Protein AF-A0A9E4AAD8-F1 (afdb_monomer)

Foldseek 3Di:
DFQQFLAFLGRQWPWKKKKKAWQAWCDQAAWFKWWQPPQLVQWDWPDPPDLATAIADGDPVPTHDIDGPRHGHGDIDMDIRRIDIDTDGHNYPDHGDMDMDMADDPQTGRFQHHAEAEPVRLVVDDPVRNVRVVDYDPFAAFWEFEFEWQDDPPFIWTKWFQDPVVRATDGQTTGFDFDPPDDPRNRRGRAVRRQVRCCVAFVDHQAWWGWQDWDDDPRGTYTYIYDYDNVVVPDHTDHGDMDIDTLVRCCVRPNPPDVVNVSVVSSPDPSHHIYTHGHPVCRVPRRD

Mean predicted aligned error: 4.92 Å

Radius of gyration: 21.07 Å; Cα contacts (8 Å, |Δi|>4): 637; chains: 1; bounding box: 55×37×62 Å

Sequence (288 aa):
HCDYKRWRPVGSSMNWVFAIMPLTDFDKVYGPFMVSPGSHKLAQVIDEDAHILDLTRPDTKELAPFIDPELNAGDLLITNQHTWHSAPAGTATDDRCGIFHKYCAINAPPSAGYYPYNSAALNSLSDAGKRLIPVCFDKPITTTRLVIECPSDGESKYLLVHDDENDRWELPGGEGWEEEEGVGWDIGARVASLQDLTGTQLGLEVPWMSYIEDAEKADGICRVYGYSDTSLGSQQLINGRYDWFTKDRVRQVLGDDDYIPHAIHTWHREDIIRGKGKACRQSKEQFD

Solvent-accessible surface area (backbone atoms only — not comparable to full-atom values): 15697 Å² total; per-residue (Å²): 91,50,55,58,31,28,44,18,34,77,30,8,34,75,44,42,42,35,42,39,32,32,69,35,50,26,37,77,49,43,17,33,60,29,35,20,67,74,32,45,68,54,43,43,69,74,46,86,85,45,81,63,33,50,56,44,63,53,63,75,87,72,51,45,73,71,41,73,78,71,46,40,54,75,39,78,49,77,44,56,35,50,34,31,36,48,70,57,83,39,75,52,92,63,86,69,44,63,49,80,48,79,45,62,43,87,45,15,51,26,8,26,25,65,59,83,34,36,62,70,63,48,67,73,40,52,81,82,48,35,70,79,54,82,59,68,49,82,59,58,73,43,29,28,32,37,49,40,36,25,59,52,101,82,64,49,29,34,49,32,30,54,40,80,90,76,76,38,79,37,56,46,43,46,81,41,51,67,79,82,74,63,84,93,58,44,69,61,32,40,54,51,39,37,34,54,36,31,30,68,52,29,65,41,89,60,89,47,33,22,46,62,52,75,45,83,51,94,90,23,23,34,40,32,28,36,37,78,43,65,69,54,81,76,58,84,65,76,45,81,57,65,52,75,31,41,70,69,52,46,31,74,75,62,36,79,88,35,65,63,53,50,48,55,53,58,64,69,36,85,78,46,49,41,19,53,8,36,29,57,91,49,54,90,47,68,58,111

Secondary structure (DSSP, 8-state):
--S--TTSTTT-SSSEEEEEEESS--STTT---EE-TTGGGSS-BS-TT-SEE-BPPP-GGGPPPPB---PPTT--EEEETT--EE----S-SSPP-EEEEEEE-TTS--TT------HHHHHTS-HHHHTT-----SS-EEEEEEEEEE--SS--EEEEEEETTTTEEE-SEEE-----SSSS--TT--HHHHHHHHHHHHS-----BEEEEEEE-SSSEEEEEEEE-TTGGG---SSS-EEEEEHHHHHHHH-TTSHHHHHHHHHT-TTS-EE-B--GGGTT-S--

Nearest PDB structures (foldseek):
  1kt9-assembly1_A  TM=6.485E-01  e=6.125E-06  Caenorhabditis elegans
  1ktg-assembly2_B  TM=6.780E-01  e=5.570E-05  Caenorhabditis elegans
  3gwy-assembly1_B  TM=6.075E-01  e=4.197E-05  Bacteroides fragilis NCTC 9343
  5ltu-assembly1_B  TM=7.123E-01  e=2.876E-04  Homo sapiens
  1x51-assembly1_A  TM=6.234E-01  e=6.003E-04  Homo sapiens

Structure (mmCIF, N/CA/C/O backbone):
data_AF-A0A9E4AAD8-F1
#
_entry.id   AF-A0A9E4AAD8-F1
#
loop_
_atom_site.group_PDB
_atom_site.id
_atom_site.type_symbol
_atom_site.label_atom_id
_atom_site.label_alt_id
_atom_site.label_comp_id
_atom_site.label_asym_id
_atom_site.label_entity_id
_atom_site.label_seq_id
_atom_site.pdbx_PDB_ins_code
_atom_site.Cartn_x
_atom_site.Cartn_y
_atom_site.Cartn_z
_atom_site.occupancy
_atom_site.B_iso_or_equiv
_atom_site.auth_seq_id
_atom_site.auth_comp_id
_atom_site.auth_asym_id
_atom_site.auth_atom_id
_atom_site.pdbx_PDB_model_num
ATOM 1 N N . HIS A 1 1 ? 14.695 7.461 -9.885 1.00 90.31 1 HIS A N 1
ATOM 2 C CA . HIS A 1 1 ? 13.883 7.242 -8.669 1.00 90.31 1 HIS A CA 1
ATOM 3 C C . HIS A 1 1 ? 13.843 5.746 -8.391 1.00 90.31 1 HIS A C 1
ATOM 5 O O . HIS A 1 1 ? 14.240 4.983 -9.265 1.00 90.31 1 HIS A O 1
ATOM 11 N N . CYS A 1 2 ? 13.388 5.321 -7.217 1.00 91.81 2 CYS A N 1
ATOM 12 C CA . CYS A 1 2 ? 12.883 3.963 -7.029 1.00 91.81 2 CYS A CA 1
ATOM 13 C C . CYS A 1 2 ? 11.360 4.013 -6.888 1.00 91.81 2 CYS A C 1
ATOM 15 O O . CYS A 1 2 ? 10.774 5.083 -6.695 1.00 91.81 2 CYS A O 1
ATOM 17 N N . ASP A 1 3 ? 10.716 2.868 -7.038 1.00 90.19 3 ASP A N 1
ATOM 18 C CA . ASP A 1 3 ? 9.268 2.796 -7.227 1.00 90.19 3 ASP A CA 1
ATOM 19 C C . ASP A 1 3 ? 8.515 2.441 -5.935 1.00 90.19 3 ASP A C 1
ATOM 21 O O . ASP A 1 3 ? 7.295 2.286 -5.964 1.00 90.19 3 ASP A O 1
ATOM 25 N N . TYR A 1 4 ? 9.227 2.374 -4.803 1.00 91.75 4 TYR A N 1
ATOM 26 C CA . TYR A 1 4 ? 8.617 2.323 -3.477 1.00 91.75 4 TYR A CA 1
ATOM 27 C C . TYR A 1 4 ? 7.915 3.651 -3.171 1.00 91.75 4 TYR A C 1
ATOM 29 O O . TYR A 1 4 ? 8.559 4.650 -2.859 1.00 91.75 4 TYR A O 1
ATOM 37 N N . LYS A 1 5 ? 6.593 3.686 -3.305 1.00 89.88 5 LYS A N 1
ATOM 38 C CA . LYS A 1 5 ? 5.749 4.882 -3.205 1.00 89.88 5 LYS A CA 1
ATOM 39 C C . LYS A 1 5 ? 4.642 4.606 -2.198 1.00 89.88 5 LYS A C 1
ATOM 41 O O . LYS A 1 5 ? 3.652 3.963 -2.528 1.00 89.88 5 LYS A O 1
ATOM 46 N N . ARG A 1 6 ? 4.802 5.118 -0.974 1.00 90.38 6 ARG A N 1
ATOM 47 C CA . ARG A 1 6 ? 3.883 4.893 0.162 1.00 90.38 6 ARG A CA 1
ATOM 48 C C . ARG A 1 6 ? 2.442 5.363 -0.089 1.00 90.38 6 ARG A C 1
ATOM 50 O O . ARG A 1 6 ? 1.532 4.917 0.594 1.00 90.38 6 ARG A O 1
ATOM 57 N N . TRP A 1 7 ? 2.233 6.228 -1.074 1.00 88.94 7 TRP A N 1
ATOM 58 C CA . TRP A 1 7 ? 0.942 6.836 -1.408 1.00 88.94 7 TRP A CA 1
ATOM 59 C C . TRP A 1 7 ? 0.263 6.243 -2.638 1.00 88.94 7 TRP A C 1
ATOM 61 O O . TRP A 1 7 ? -0.628 6.860 -3.203 1.00 88.94 7 TRP A O 1
ATOM 71 N N . ARG A 1 8 ? 0.718 5.088 -3.128 1.00 86.62 8 ARG A N 1
ATOM 72 C CA . ARG A 1 8 ? 0.103 4.447 -4.291 1.00 86.62 8 ARG A CA 1
ATOM 73 C C . ARG A 1 8 ? -0.193 2.986 -4.000 1.00 86.62 8 ARG A C 1
ATOM 75 O O . ARG A 1 8 ? 0.725 2.297 -3.555 1.00 86.62 8 ARG A O 1
ATOM 82 N N . PRO A 1 9 ? -1.381 2.474 -4.375 1.00 85.62 9 PRO A N 1
ATOM 83 C CA . PRO A 1 9 ? -1.651 1.035 -4.385 1.00 85.62 9 PRO A CA 1
ATOM 84 C C . PRO A 1 9 ? -0.535 0.260 -5.094 1.00 85.62 9 PRO A C 1
ATOM 86 O O . PRO A 1 9 ? -0.079 -0.788 -4.643 1.00 85.62 9 PRO A O 1
ATOM 89 N N . VAL A 1 10 ? -0.023 0.836 -6.190 1.00 84.44 10 VAL A N 1
ATOM 90 C CA . VAL A 1 10 ? 1.196 0.373 -6.841 1.00 84.44 10 VAL A CA 1
ATOM 91 C C . VAL A 1 10 ? 2.426 1.067 -6.245 1.00 84.44 10 VAL A C 1
ATOM 93 O O . VAL A 1 10 ? 2.746 2.199 -6.604 1.00 84.44 10 VAL A O 1
ATOM 96 N N . GLY A 1 11 ? 3.155 0.356 -5.386 1.00 82.94 11 GLY A N 1
ATOM 97 C CA . GLY A 1 11 ? 4.464 0.772 -4.873 1.00 82.94 11 GLY A CA 1
ATOM 98 C C . GLY A 1 11 ? 4.534 0.872 -3.356 1.00 82.94 11 GLY A C 1
ATOM 99 O O . GLY A 1 11 ? 5.615 1.102 -2.831 1.00 82.94 11 GLY A O 1
ATOM 100 N N . SER A 1 12 ? 3.420 0.708 -2.642 1.00 89.19 12 SER A N 1
ATOM 101 C CA . SER A 1 12 ? 3.373 0.876 -1.185 1.00 89.19 12 SER A CA 1
ATOM 102 C C . SER A 1 12 ? 3.534 -0.423 -0.387 1.00 89.19 12 SER A C 1
ATOM 104 O O . SER A 1 12 ? 3.303 -0.421 0.818 1.00 89.19 12 SER A O 1
ATOM 106 N N . SER A 1 13 ? 3.824 -1.559 -1.020 1.00 91.44 13 SER A N 1
ATOM 107 C CA . SER A 1 13 ? 4.113 -2.816 -0.309 1.00 91.44 13 SER A CA 1
ATOM 108 C C . SER A 1 13 ? 5.567 -2.840 0.150 1.00 91.44 13 SER A C 1
ATOM 110 O O . SER A 1 13 ? 6.420 -2.210 -0.470 1.00 91.44 13 SER A O 1
ATOM 112 N N . MET A 1 14 ? 5.870 -3.608 1.194 1.00 92.38 14 MET A N 1
ATOM 113 C CA . MET A 1 14 ? 7.247 -3.823 1.648 1.00 92.38 14 MET A CA 1
ATOM 114 C C . MET A 1 14 ? 8.047 -4.763 0.739 1.00 92.38 14 MET A C 1
ATOM 116 O O . MET A 1 14 ? 9.273 -4.727 0.758 1.00 92.38 14 MET A O 1
ATOM 120 N N . ASN A 1 15 ? 7.386 -5.606 -0.064 1.00 88.94 15 ASN A N 1
ATOM 121 C CA . ASN A 1 15 ? 8.077 -6.626 -0.849 1.00 88.94 15 ASN A CA 1
ATOM 122 C C . ASN A 1 15 ? 7.475 -6.799 -2.243 1.00 88.94 15 ASN A C 1
ATOM 124 O O . ASN A 1 15 ? 6.530 -7.570 -2.451 1.00 88.94 15 ASN A O 1
ATOM 128 N N . TRP A 1 16 ? 8.062 -6.081 -3.199 1.00 91.38 16 TRP A N 1
ATOM 129 C CA . TRP A 1 16 ? 7.671 -6.094 -4.601 1.00 91.38 16 TRP A CA 1
ATOM 130 C C . TRP A 1 16 ? 8.816 -6.445 -5.540 1.00 91.38 16 TRP A C 1
ATOM 132 O O . TRP A 1 16 ? 9.963 -6.017 -5.366 1.00 91.38 16 TRP A O 1
ATOM 142 N N . VAL A 1 17 ? 8.443 -7.138 -6.613 1.00 93.56 17 VAL A N 1
ATOM 143 C CA . VAL A 1 17 ? 9.296 -7.401 -7.768 1.00 93.56 17 VAL A CA 1
ATOM 144 C C . VAL A 1 17 ? 8.656 -6.836 -9.030 1.00 93.56 17 VAL A C 1
ATOM 146 O O . VAL A 1 17 ? 7.446 -6.950 -9.244 1.00 93.56 17 VAL A O 1
ATOM 149 N N . PHE A 1 18 ? 9.479 -6.225 -9.875 1.00 92.81 18 PHE A N 1
ATOM 150 C CA . PHE A 1 18 ? 9.078 -5.720 -11.180 1.00 92.81 18 PHE A CA 1
ATOM 151 C C . PHE A 1 18 ? 9.647 -6.583 -12.281 1.00 92.81 18 PHE A C 1
ATOM 153 O O . PHE A 1 18 ? 10.810 -6.975 -12.224 1.00 92.81 18 PHE A O 1
ATOM 160 N N . ALA A 1 19 ? 8.816 -6.827 -13.286 1.00 95.62 19 ALA A N 1
ATOM 161 C CA . ALA A 1 19 ? 9.192 -7.451 -14.539 1.00 95.62 19 ALA A CA 1
ATOM 162 C C . ALA A 1 19 ? 8.933 -6.450 -15.665 1.00 95.62 19 ALA A C 1
ATOM 164 O O . ALA A 1 19 ? 7.802 -5.993 -15.852 1.00 95.62 19 ALA A O 1
ATOM 165 N N . ILE A 1 20 ? 9.994 -6.099 -16.380 1.00 96.25 20 ILE A N 1
ATOM 166 C CA . ILE A 1 20 ? 9.994 -5.108 -17.450 1.00 96.25 20 ILE A CA 1
ATOM 167 C C . ILE A 1 20 ? 10.292 -5.840 -18.750 1.00 96.25 20 ILE A C 1
ATOM 169 O O . ILE A 1 20 ? 11.343 -6.469 -18.870 1.00 96.25 20 ILE A O 1
ATOM 173 N N . MET A 1 21 ? 9.360 -5.756 -19.697 1.00 97.50 21 MET A N 1
ATOM 174 C CA . MET A 1 21 ? 9.457 -6.398 -21.007 1.00 97.50 21 MET A CA 1
ATOM 175 C C . MET A 1 21 ? 9.395 -5.329 -22.106 1.00 97.50 21 MET A C 1
ATOM 177 O O . MET A 1 21 ? 8.303 -4.818 -22.383 1.00 97.50 21 MET A O 1
ATOM 181 N N . PRO A 1 22 ? 10.529 -4.932 -22.704 1.00 97.19 22 PRO A N 1
ATOM 182 C CA . PRO A 1 22 ? 10.548 -4.103 -23.910 1.00 97.19 22 PRO A CA 1
ATOM 183 C C . PRO A 1 22 ? 9.729 -4.721 -25.054 1.00 97.19 22 PRO A C 1
ATOM 185 O O . PRO A 1 22 ? 9.875 -5.901 -25.380 1.00 97.19 22 PRO A O 1
ATOM 188 N N . LEU A 1 23 ? 8.888 -3.900 -25.687 1.00 97.25 23 LEU A N 1
ATOM 189 C CA . LEU A 1 23 ? 8.238 -4.212 -26.969 1.00 97.25 23 LEU A CA 1
ATOM 190 C C . LEU A 1 23 ? 8.978 -3.570 -28.153 1.00 97.25 23 LEU A C 1
ATOM 192 O O . LEU A 1 23 ? 8.790 -3.979 -29.294 1.00 97.25 23 LEU A O 1
ATOM 196 N N . THR A 1 24 ? 9.824 -2.584 -27.864 1.00 95.62 24 THR A N 1
ATOM 197 C CA . THR A 1 24 ? 10.821 -1.978 -28.753 1.00 95.62 24 THR A CA 1
ATOM 198 C C . THR A 1 24 ? 12.177 -2.039 -28.062 1.00 95.62 24 THR A C 1
ATOM 200 O O . THR A 1 24 ? 12.222 -2.104 -26.833 1.00 95.62 24 THR A O 1
ATOM 203 N N . ASP A 1 25 ? 13.273 -1.950 -28.808 1.00 97.00 25 ASP A N 1
ATOM 204 C CA . ASP A 1 25 ? 14.605 -1.882 -28.202 1.00 97.00 25 ASP A CA 1
ATOM 205 C C . ASP A 1 25 ? 14.711 -0.650 -27.292 1.00 97.00 25 ASP A C 1
ATOM 207 O O . ASP A 1 25 ? 14.272 0.447 -27.644 1.00 97.00 25 ASP A O 1
ATOM 211 N N . PHE A 1 26 ? 15.244 -0.828 -26.085 1.00 97.00 26 PHE A N 1
ATOM 212 C CA . PHE A 1 26 ? 15.503 0.256 -25.137 1.00 97.00 26 PHE A CA 1
ATOM 213 C C . PHE A 1 26 ? 16.955 0.694 -25.292 1.00 97.00 26 PHE A C 1
ATOM 215 O O . PHE A 1 26 ? 17.776 0.522 -24.396 1.00 97.00 26 PHE A O 1
ATOM 222 N N . ASP A 1 27 ? 17.261 1.246 -26.460 1.00 95.75 27 ASP A N 1
ATOM 223 C CA . ASP A 1 27 ? 18.597 1.672 -26.853 1.00 95.75 27 ASP A CA 1
ATOM 224 C C . ASP A 1 27 ? 18.737 3.205 -26.827 1.00 95.75 27 ASP A C 1
ATOM 226 O O . ASP A 1 27 ? 17.871 3.938 -26.352 1.00 95.75 27 ASP A O 1
ATOM 230 N N . LYS A 1 28 ? 19.837 3.738 -27.365 1.00 95.19 28 LYS A N 1
ATOM 231 C CA . LYS A 1 28 ? 20.048 5.195 -27.446 1.00 95.19 28 LYS A CA 1
ATOM 232 C C . LYS A 1 28 ? 19.064 5.909 -28.379 1.00 95.19 28 LYS A C 1
ATOM 234 O O . LYS A 1 28 ? 18.898 7.120 -28.240 1.00 95.19 28 LYS A O 1
ATOM 239 N N . VAL A 1 29 ? 18.457 5.197 -29.329 1.00 96.12 29 VAL A N 1
ATOM 240 C CA . VAL A 1 29 ? 17.515 5.765 -30.297 1.00 96.12 29 VAL A CA 1
ATOM 241 C C . VAL A 1 29 ? 16.151 5.941 -29.642 1.00 96.12 29 VAL A C 1
ATOM 243 O O . VAL A 1 29 ? 15.630 7.051 -29.649 1.00 96.12 29 VAL A O 1
ATOM 246 N N . TYR A 1 30 ? 15.606 4.911 -29.000 1.00 96.06 30 TYR A N 1
ATOM 247 C CA . TYR A 1 30 ? 14.304 4.987 -28.319 1.00 96.06 30 TYR A CA 1
ATOM 248 C C . TYR A 1 30 ? 14.392 5.509 -26.876 1.00 96.06 30 TYR A C 1
ATOM 250 O O . TYR A 1 30 ? 13.404 5.977 -26.308 1.00 96.06 30 TYR A O 1
ATOM 258 N N . GLY A 1 31 ? 15.587 5.486 -26.291 1.00 96.81 31 GLY A N 1
ATOM 259 C CA . GLY A 1 31 ? 15.873 5.854 -24.910 1.00 96.81 31 GLY A CA 1
ATOM 260 C C . GLY A 1 31 ? 16.087 4.603 -24.050 1.00 96.81 31 GLY A C 1
ATOM 261 O O . GLY A 1 31 ? 15.185 3.761 -23.973 1.00 96.81 31 GLY A O 1
ATOM 262 N N . PRO A 1 32 ? 17.225 4.469 -23.347 1.00 96.38 32 PRO A N 1
ATOM 263 C CA . PRO A 1 32 ? 17.502 3.278 -22.557 1.00 96.38 32 PRO A CA 1
ATOM 264 C C . PRO A 1 32 ? 16.708 3.235 -21.249 1.00 96.38 32 PRO A C 1
ATOM 266 O O . PRO A 1 32 ? 16.147 4.240 -20.788 1.00 96.38 32 PRO A O 1
ATOM 269 N N . PHE A 1 33 ? 16.671 2.057 -20.625 1.00 96.44 33 PHE A N 1
ATOM 270 C CA . PHE A 1 33 ? 16.182 1.889 -19.257 1.00 96.44 33 PHE A CA 1
ATOM 271 C C . PHE A 1 33 ? 17.361 1.680 -18.312 1.00 96.44 33 PHE A C 1
ATOM 273 O O . PHE A 1 33 ? 17.846 0.571 -18.117 1.00 96.44 33 PHE A O 1
ATOM 280 N N . MET A 1 34 ? 17.824 2.771 -17.718 1.00 97.81 34 MET A N 1
ATOM 281 C CA . MET A 1 34 ? 19.018 2.777 -16.890 1.00 97.81 34 MET A CA 1
ATOM 282 C C . MET A 1 34 ? 18.712 2.267 -15.484 1.00 97.81 34 MET A C 1
ATOM 284 O O . MET A 1 34 ? 17.730 2.684 -14.865 1.00 97.81 34 MET A O 1
ATOM 288 N N . VAL A 1 35 ? 19.607 1.460 -14.919 1.00 97.81 35 VAL A N 1
ATOM 289 C CA . VAL A 1 35 ? 19.497 0.946 -13.544 1.00 97.81 35 VAL A CA 1
ATOM 290 C C . VAL A 1 35 ? 20.762 1.234 -12.748 1.00 97.81 35 VAL A C 1
ATOM 292 O O . VAL A 1 35 ? 21.853 1.226 -13.302 1.00 97.81 35 VAL A O 1
ATOM 295 N N . SER A 1 36 ? 20.634 1.477 -11.445 1.00 97.94 36 SER A N 1
ATOM 296 C CA . SER A 1 36 ? 21.763 1.553 -10.511 1.00 97.94 36 SER A CA 1
ATOM 297 C C . SER A 1 36 ? 21.887 0.212 -9.773 1.00 97.94 36 SER A C 1
ATOM 299 O O . SER A 1 36 ? 21.062 -0.083 -8.896 1.00 97.94 36 SER A O 1
ATOM 301 N N . PRO A 1 37 ? 22.859 -0.652 -10.124 1.00 96.81 37 PRO A N 1
ATOM 302 C CA . PRO A 1 37 ? 22.984 -1.975 -9.521 1.00 96.81 37 PRO A CA 1
ATOM 303 C C . PRO A 1 37 ? 23.252 -1.893 -8.015 1.00 96.81 37 PRO A C 1
ATOM 305 O O . PRO A 1 37 ? 23.999 -1.041 -7.548 1.00 96.81 37 PRO A O 1
ATOM 308 N N . GLY A 1 38 ? 22.632 -2.780 -7.233 1.00 96.06 38 GLY A N 1
ATOM 309 C CA . GLY A 1 38 ? 22.806 -2.825 -5.773 1.00 96.06 38 GLY A CA 1
ATOM 310 C C . GLY A 1 38 ? 22.064 -1.739 -4.981 1.00 96.06 38 GLY A C 1
ATOM 311 O O . GLY A 1 38 ? 21.914 -1.891 -3.773 1.00 96.06 38 GLY A O 1
ATOM 312 N N . SER A 1 39 ? 21.515 -0.712 -5.637 1.00 96.62 39 SER A N 1
ATOM 313 C CA . SER A 1 39 ? 20.808 0.404 -4.980 1.00 96.62 39 SER A CA 1
ATOM 314 C C . SER A 1 39 ? 19.596 -0.004 -4.130 1.00 96.62 39 SER A C 1
ATOM 316 O O . SER A 1 39 ? 19.240 0.706 -3.193 1.00 96.62 39 SER A O 1
ATOM 318 N N . HIS A 1 40 ? 18.994 -1.168 -4.392 1.00 94.88 40 HIS A N 1
ATOM 319 C CA . HIS A 1 40 ? 17.914 -1.728 -3.570 1.00 94.88 40 HIS A CA 1
ATOM 320 C C . HIS A 1 40 ? 18.331 -2.046 -2.126 1.00 94.88 40 HIS A C 1
ATOM 322 O O . HIS A 1 40 ? 17.461 -2.256 -1.291 1.00 94.88 40 HIS A O 1
ATOM 328 N N . LYS A 1 41 ? 19.636 -2.091 -1.828 1.00 94.38 41 LYS A N 1
ATOM 329 C CA . LYS A 1 41 ? 20.179 -2.357 -0.486 1.00 94.38 41 LYS A CA 1
ATOM 330 C C . LYS A 1 41 ? 20.402 -1.094 0.353 1.00 94.38 41 LYS A C 1
ATOM 332 O O . LYS A 1 41 ? 20.809 -1.207 1.504 1.00 94.38 41 LYS A O 1
ATOM 337 N N . LEU A 1 42 ? 20.196 0.091 -0.231 1.00 94.12 42 LEU A N 1
ATOM 338 C CA . LEU A 1 42 ? 20.449 1.371 0.442 1.00 94.12 42 LEU A CA 1
ATOM 339 C C . LEU A 1 42 ? 19.326 1.770 1.405 1.00 94.12 42 LEU A C 1
ATOM 341 O O . LEU A 1 42 ? 19.570 2.511 2.348 1.00 94.12 42 LEU A O 1
ATOM 345 N N . ALA A 1 43 ? 18.102 1.297 1.164 1.00 91.38 43 ALA A N 1
ATOM 346 C CA . ALA A 1 43 ? 17.017 1.393 2.133 1.00 91.38 43 ALA A CA 1
ATOM 347 C C . ALA A 1 43 ? 17.024 0.128 2.999 1.00 91.38 43 ALA A C 1
ATOM 349 O O . ALA A 1 43 ? 17.107 -0.981 2.467 1.00 91.38 43 ALA A O 1
ATOM 350 N N . GLN A 1 44 ? 16.943 0.296 4.314 1.00 91.44 44 GLN A N 1
ATOM 351 C CA . GLN A 1 44 ? 16.935 -0.793 5.290 1.00 91.44 44 GLN A CA 1
ATOM 352 C C . GLN A 1 44 ? 15.710 -0.675 6.185 1.00 91.44 44 GLN A C 1
ATOM 354 O O . GLN A 1 44 ? 15.243 0.432 6.449 1.00 91.44 44 GLN A O 1
ATOM 359 N N . VAL A 1 45 ? 15.191 -1.812 6.642 1.00 93.44 45 VAL A N 1
ATOM 360 C CA . VAL A 1 45 ? 14.131 -1.836 7.653 1.00 93.44 45 VAL A CA 1
ATOM 361 C C . VAL A 1 45 ? 14.686 -1.244 8.948 1.00 93.44 45 VAL A C 1
ATOM 363 O O . VAL A 1 45 ? 15.778 -1.612 9.371 1.00 93.44 45 VAL A O 1
ATOM 366 N N . ILE A 1 46 ? 13.971 -0.276 9.530 1.00 94.44 46 ILE A N 1
ATOM 367 C CA . ILE A 1 46 ? 14.423 0.440 10.737 1.00 94.44 46 ILE A CA 1
ATOM 368 C C . ILE A 1 46 ? 14.390 -0.477 11.967 1.00 94.44 46 ILE A C 1
ATOM 370 O O . ILE A 1 46 ? 15.306 -0.441 12.784 1.00 94.44 46 ILE A O 1
ATOM 374 N N . ASP A 1 47 ? 13.337 -1.283 12.079 1.00 93.56 47 ASP A N 1
ATOM 375 C CA . ASP A 1 47 ? 13.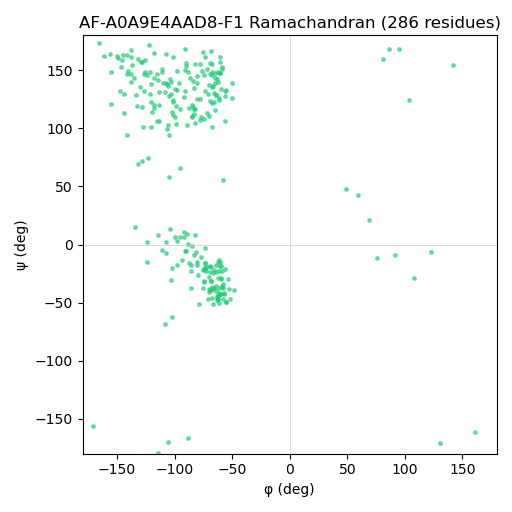110 -2.253 13.148 1.00 93.56 47 ASP A CA 1
ATOM 376 C C . ASP A 1 47 ? 12.433 -3.487 12.535 1.00 93.56 47 ASP A C 1
ATOM 378 O O . ASP A 1 47 ? 11.326 -3.380 12.004 1.00 93.56 47 ASP A O 1
ATOM 382 N N . GLU A 1 48 ? 13.133 -4.624 12.521 1.00 91.69 48 GLU A N 1
ATOM 383 C CA . GLU A 1 48 ? 12.640 -5.875 11.922 1.00 91.69 48 GLU A CA 1
ATOM 384 C C . GLU A 1 48 ? 11.579 -6.565 12.787 1.00 91.69 48 GLU A C 1
ATOM 386 O O . GLU A 1 48 ? 10.778 -7.333 12.255 1.00 91.69 48 GLU A O 1
ATOM 391 N N . ASP A 1 49 ? 11.546 -6.259 14.088 1.00 91.12 49 ASP A N 1
ATOM 392 C CA . ASP A 1 49 ? 10.593 -6.825 15.045 1.00 91.12 49 ASP A CA 1
ATOM 393 C C . ASP A 1 49 ? 9.318 -5.965 15.160 1.00 91.12 49 ASP A C 1
ATOM 395 O O . ASP A 1 49 ? 8.355 -6.339 15.837 1.00 91.12 49 ASP A O 1
ATOM 399 N N . ALA A 1 50 ? 9.280 -4.805 14.495 1.00 91.62 50 ALA A N 1
ATOM 400 C CA . ALA A 1 50 ? 8.120 -3.928 14.504 1.00 91.62 50 ALA A CA 1
ATOM 401 C C . ALA A 1 50 ? 6.923 -4.563 13.782 1.00 91.62 50 ALA A C 1
ATOM 403 O O . ALA A 1 50 ? 7.023 -5.038 12.652 1.00 91.62 50 ALA A O 1
ATOM 404 N N . HIS A 1 51 ? 5.738 -4.448 14.389 1.00 90.88 51 HIS A N 1
ATOM 405 C CA . HIS A 1 51 ? 4.485 -4.891 13.769 1.00 90.88 51 HIS A CA 1
ATOM 406 C C . HIS A 1 51 ? 4.217 -4.182 12.424 1.00 90.88 51 HIS A C 1
ATOM 408 O O . HIS A 1 51 ? 3.711 -4.790 11.481 1.00 90.88 51 HIS A O 1
ATOM 414 N N . ILE A 1 52 ? 4.590 -2.899 12.323 1.00 94.62 52 ILE A N 1
ATOM 415 C CA . ILE A 1 52 ? 4.486 -2.096 11.100 1.00 94.62 52 ILE A CA 1
ATOM 416 C C . ILE A 1 52 ? 5.876 -1.618 10.703 1.00 94.62 52 ILE A C 1
ATOM 418 O O . ILE A 1 52 ? 6.478 -0.787 11.387 1.00 94.62 52 ILE A O 1
ATOM 422 N N . LEU A 1 53 ? 6.360 -2.110 9.566 1.00 94.69 53 LEU A N 1
ATOM 423 C CA . LEU A 1 53 ? 7.699 -1.812 9.087 1.00 94.69 53 LEU A CA 1
ATOM 424 C C . LEU A 1 53 ? 7.786 -0.410 8.484 1.00 94.69 53 LEU A C 1
ATOM 426 O O . LEU A 1 53 ? 6.853 0.113 7.864 1.00 94.69 53 LEU A O 1
ATOM 430 N N . ASP A 1 54 ? 8.969 0.170 8.619 1.00 92.38 54 ASP A N 1
ATOM 431 C CA . ASP A 1 54 ? 9.363 1.407 7.963 1.00 92.38 54 ASP A CA 1
ATOM 432 C C . ASP A 1 54 ? 10.794 1.278 7.447 1.00 92.38 54 ASP A C 1
ATOM 434 O O . ASP A 1 54 ? 11.543 0.392 7.868 1.00 92.38 54 ASP A O 1
ATOM 438 N N . LEU A 1 55 ? 11.163 2.153 6.517 1.00 92.31 55 LEU A N 1
ATOM 439 C CA . LEU A 1 55 ? 12.453 2.100 5.845 1.00 92.31 55 LEU A CA 1
ATOM 440 C C . LEU A 1 55 ? 13.270 3.354 6.113 1.00 92.31 55 LEU A C 1
ATOM 442 O O . LEU A 1 55 ? 12.749 4.467 6.111 1.00 92.31 55 LEU A O 1
ATOM 446 N N . THR A 1 56 ? 14.581 3.177 6.244 1.00 92.00 56 THR A N 1
ATOM 447 C CA . THR A 1 56 ? 15.518 4.292 6.197 1.00 92.00 56 THR A CA 1
ATOM 448 C C . THR A 1 56 ? 15.462 4.982 4.837 1.00 92.00 56 THR A C 1
ATOM 450 O O . THR A 1 56 ? 15.246 4.366 3.785 1.00 92.00 56 THR A O 1
ATOM 453 N N . ARG A 1 57 ? 15.703 6.293 4.846 1.00 90.19 57 ARG A N 1
ATOM 454 C CA . ARG A 1 57 ? 15.918 7.051 3.618 1.00 90.19 57 ARG A CA 1
ATOM 455 C C . ARG A 1 57 ? 17.244 6.620 2.979 1.00 90.19 57 ARG A C 1
ATOM 457 O O . ARG A 1 57 ? 18.280 6.775 3.623 1.00 90.19 57 ARG A O 1
ATOM 464 N N . PRO A 1 58 ? 17.251 6.138 1.723 1.00 90.00 58 PRO A N 1
ATOM 465 C CA . PRO A 1 58 ? 18.491 5.768 1.051 1.00 90.00 58 PRO A CA 1
ATOM 466 C C . PRO A 1 58 ? 19.364 7.007 0.800 1.00 90.00 58 PRO A C 1
ATOM 468 O O . PRO A 1 58 ? 18.860 8.037 0.335 1.00 90.00 58 PRO A O 1
ATOM 471 N N . ASP A 1 59 ? 20.675 6.907 1.047 1.00 91.12 59 ASP A N 1
ATOM 472 C CA . ASP A 1 59 ? 21.620 7.960 0.659 1.00 91.12 59 ASP A CA 1
ATOM 473 C C . ASP A 1 59 ? 21.896 7.887 -0.847 1.00 91.12 59 ASP A C 1
ATOM 475 O O . ASP A 1 59 ? 22.573 6.995 -1.357 1.00 91.12 59 ASP A O 1
ATOM 479 N N . THR A 1 60 ? 21.388 8.873 -1.584 1.00 89.69 60 THR A N 1
ATOM 480 C CA . THR A 1 60 ? 21.572 8.955 -3.036 1.00 89.69 60 THR A CA 1
ATOM 481 C C . THR A 1 60 ? 23.029 9.137 -3.460 1.00 89.69 60 THR A C 1
ATOM 483 O O . THR A 1 60 ? 23.348 8.906 -4.624 1.00 89.69 60 THR A O 1
ATOM 486 N N . LYS A 1 61 ? 23.917 9.557 -2.550 1.00 93.75 61 LYS A N 1
ATOM 487 C CA . LYS A 1 61 ? 25.356 9.679 -2.824 1.00 93.75 61 LYS A CA 1
ATOM 488 C C . LYS A 1 61 ? 26.051 8.321 -2.904 1.00 93.75 61 LYS A C 1
ATOM 490 O O . LYS A 1 61 ? 27.106 8.234 -3.522 1.00 93.75 61 LYS A O 1
ATOM 495 N N . GLU A 1 62 ? 25.459 7.280 -2.321 1.00 95.56 62 GLU A N 1
ATOM 496 C CA . GLU A 1 62 ? 25.973 5.907 -2.361 1.00 95.56 62 GLU A CA 1
ATOM 497 C C . GLU A 1 62 ? 25.470 5.113 -3.575 1.00 95.56 62 GLU A C 1
ATOM 499 O O . GLU A 1 62 ? 25.819 3.945 -3.754 1.00 95.56 62 GLU A O 1
ATOM 504 N N . LEU A 1 63 ? 24.654 5.728 -4.437 1.00 96.12 63 LEU A N 1
ATOM 505 C CA . LEU A 1 63 ? 24.194 5.081 -5.659 1.00 96.12 63 LEU A CA 1
ATOM 506 C C . LEU A 1 63 ? 25.380 4.739 -6.559 1.00 96.12 63 LEU A C 1
ATOM 508 O O . LEU A 1 63 ? 26.160 5.605 -6.960 1.00 96.12 63 LEU A O 1
ATOM 512 N N . ALA A 1 64 ? 25.458 3.468 -6.948 1.00 96.25 64 ALA A N 1
ATOM 513 C CA . ALA A 1 64 ? 26.334 3.057 -8.028 1.00 96.25 64 ALA A CA 1
ATOM 514 C C . ALA A 1 64 ? 25.965 3.818 -9.317 1.00 96.25 64 ALA A C 1
ATOM 516 O O . ALA A 1 64 ? 24.785 4.151 -9.515 1.00 96.25 64 ALA A O 1
ATOM 517 N N . PRO A 1 65 ? 26.933 4.057 -10.221 1.00 97.50 65 PRO A N 1
ATOM 518 C CA . PRO A 1 65 ? 26.645 4.627 -11.526 1.00 97.50 65 PRO A CA 1
ATOM 519 C C . PRO A 1 65 ? 25.520 3.868 -12.227 1.00 97.50 65 PRO A C 1
ATOM 521 O O . PRO A 1 65 ? 25.457 2.637 -12.189 1.00 97.50 65 PRO A O 1
ATOM 524 N N . PHE A 1 66 ? 24.631 4.619 -12.867 1.00 98.06 66 PHE A N 1
ATOM 525 C CA . PHE A 1 66 ? 23.585 4.036 -13.689 1.00 98.06 66 PHE A CA 1
ATOM 526 C C . PHE A 1 66 ? 24.210 3.342 -14.901 1.00 98.06 66 PHE A C 1
ATOM 528 O O . PHE A 1 66 ? 25.019 3.945 -15.607 1.00 98.06 66 PHE A O 1
ATOM 535 N N . ILE A 1 67 ? 23.810 2.098 -15.143 1.00 97.94 67 ILE A N 1
ATOM 536 C CA . ILE A 1 67 ? 24.214 1.305 -16.303 1.00 97.94 67 ILE A CA 1
ATOM 537 C C . ILE A 1 67 ? 23.028 1.098 -17.238 1.00 97.94 67 ILE A C 1
ATOM 539 O O . ILE A 1 67 ? 21.878 1.074 -16.792 1.00 97.94 67 ILE A O 1
ATOM 543 N N . ASP A 1 68 ? 23.335 0.947 -18.521 1.00 97.44 68 ASP A N 1
ATOM 544 C CA . ASP A 1 68 ? 22.391 0.476 -19.524 1.00 97.44 68 ASP A CA 1
ATOM 545 C C . ASP A 1 68 ? 22.452 -1.061 -19.547 1.00 97.44 68 ASP A C 1
ATOM 547 O O . ASP A 1 68 ? 23.529 -1.608 -19.790 1.00 97.44 68 ASP A O 1
ATOM 551 N N . PRO A 1 69 ? 21.359 -1.769 -19.223 1.00 96.25 69 PRO A N 1
ATOM 552 C CA . PRO A 1 69 ? 21.282 -3.216 -19.369 1.00 96.25 69 PRO A CA 1
ATOM 553 C C . PRO A 1 69 ? 21.148 -3.675 -20.831 1.00 96.25 69 PRO A C 1
ATOM 555 O O . PRO A 1 69 ? 21.133 -4.881 -21.051 1.00 96.25 69 PRO A O 1
ATOM 558 N N . GLU A 1 70 ? 21.047 -2.753 -21.798 1.00 96.94 70 GLU A N 1
ATOM 559 C CA . GLU A 1 70 ? 20.998 -3.028 -23.243 1.00 96.94 70 GLU A CA 1
ATOM 560 C C . GLU A 1 70 ? 19.811 -3.925 -23.644 1.00 96.94 70 GLU A C 1
ATOM 562 O O . GLU A 1 70 ? 19.946 -4.862 -24.431 1.00 96.94 70 GLU A O 1
ATOM 567 N N . LEU A 1 71 ? 18.633 -3.648 -23.070 1.00 97.69 71 LEU A N 1
ATOM 568 C CA . LEU A 1 71 ? 17.419 -4.442 -23.282 1.00 97.69 71 LEU A CA 1
ATOM 569 C C . LEU A 1 71 ? 16.876 -4.282 -24.708 1.00 97.69 71 LEU A C 1
ATOM 571 O O . LEU A 1 71 ? 16.515 -3.178 -25.119 1.00 97.69 71 LEU A O 1
ATOM 575 N N . ASN A 1 72 ? 16.721 -5.397 -25.414 1.00 97.81 72 ASN A N 1
ATOM 576 C CA . ASN A 1 72 ? 16.112 -5.469 -26.741 1.00 97.81 72 ASN A CA 1
ATOM 577 C C . ASN A 1 72 ? 14.673 -5.973 -26.651 1.00 97.81 72 ASN A C 1
ATOM 579 O O . ASN A 1 72 ? 14.284 -6.602 -25.667 1.00 97.81 72 ASN A O 1
ATOM 583 N N . ALA A 1 73 ? 13.874 -5.735 -27.690 1.00 97.50 73 ALA A N 1
ATOM 584 C CA . ALA A 1 73 ? 12.506 -6.234 -27.761 1.00 97.50 73 ALA A CA 1
ATOM 585 C C . ALA A 1 73 ? 12.429 -7.746 -27.461 1.00 97.50 73 ALA A C 1
ATOM 587 O O . ALA A 1 73 ? 13.090 -8.564 -28.101 1.00 97.50 73 ALA A O 1
ATOM 588 N N . GLY A 1 74 ? 11.586 -8.116 -26.492 1.00 96.38 74 GLY A N 1
ATOM 589 C CA . GLY A 1 74 ? 11.425 -9.500 -26.031 1.00 96.38 74 GLY A CA 1
ATOM 590 C C . GLY A 1 74 ? 12.322 -9.918 -24.860 1.00 96.38 74 GLY A C 1
ATOM 591 O O . GLY A 1 74 ? 12.080 -10.983 -24.288 1.00 96.38 74 GLY A O 1
ATOM 592 N N . ASP A 1 75 ? 13.295 -9.095 -24.459 1.00 98.00 75 ASP A N 1
ATOM 593 C CA . ASP A 1 75 ? 14.066 -9.330 -23.236 1.00 98.00 75 ASP A CA 1
ATOM 594 C C . ASP A 1 75 ? 13.200 -9.158 -21.974 1.00 98.00 75 ASP A C 1
ATOM 596 O O . ASP A 1 75 ? 12.084 -8.630 -21.999 1.00 98.00 75 ASP A O 1
ATOM 600 N N . LEU A 1 76 ? 13.726 -9.613 -20.834 1.00 97.75 76 LEU A N 1
ATOM 601 C CA . LEU A 1 76 ? 13.083 -9.487 -19.530 1.00 97.75 76 LEU A CA 1
ATOM 602 C C . LEU A 1 76 ? 14.081 -8.974 -18.493 1.00 97.75 76 LEU A C 1
ATOM 604 O O . LEU A 1 76 ? 15.045 -9.657 -18.151 1.00 97.75 76 LEU A O 1
ATOM 608 N N . LEU A 1 77 ? 13.786 -7.810 -17.917 1.00 97.31 77 LEU A N 1
ATOM 609 C CA . LEU A 1 77 ? 14.478 -7.309 -16.735 1.00 97.31 77 LEU A CA 1
ATOM 610 C C . LEU A 1 77 ? 13.620 -7.536 -15.491 1.00 97.31 77 LEU A C 1
ATOM 612 O O . LEU A 1 77 ? 12.503 -7.027 -15.390 1.00 97.31 77 LEU A O 1
ATOM 616 N N . ILE A 1 78 ? 14.176 -8.261 -14.519 1.00 97.25 78 ILE A N 1
ATOM 617 C CA . ILE A 1 78 ? 13.581 -8.441 -13.194 1.00 97.25 78 ILE A CA 1
ATOM 618 C C . ILE A 1 78 ? 14.338 -7.575 -12.191 1.00 97.25 78 ILE A C 1
ATOM 620 O O . ILE A 1 78 ? 15.560 -7.662 -12.085 1.00 97.25 78 ILE A O 1
ATOM 624 N N . THR A 1 79 ? 13.620 -6.752 -11.431 1.00 95.31 79 THR A N 1
ATOM 625 C CA . THR A 1 79 ? 14.228 -5.869 -10.432 1.00 95.31 79 THR A CA 1
ATOM 626 C C . THR A 1 79 ? 13.401 -5.771 -9.156 1.00 95.31 79 THR A C 1
ATOM 628 O O . THR A 1 79 ? 12.176 -5.839 -9.179 1.00 95.31 79 THR A O 1
ATOM 631 N N . ASN A 1 80 ? 14.076 -5.570 -8.025 1.00 94.81 80 ASN A N 1
ATOM 632 C CA . ASN A 1 80 ? 13.439 -5.191 -6.767 1.00 94.81 80 ASN A CA 1
ATOM 633 C C . ASN A 1 80 ? 12.861 -3.762 -6.859 1.00 94.81 80 ASN A C 1
ATOM 635 O O . ASN A 1 80 ? 13.432 -2.909 -7.549 1.00 94.81 80 ASN A O 1
ATOM 639 N N . GLN A 1 81 ? 11.76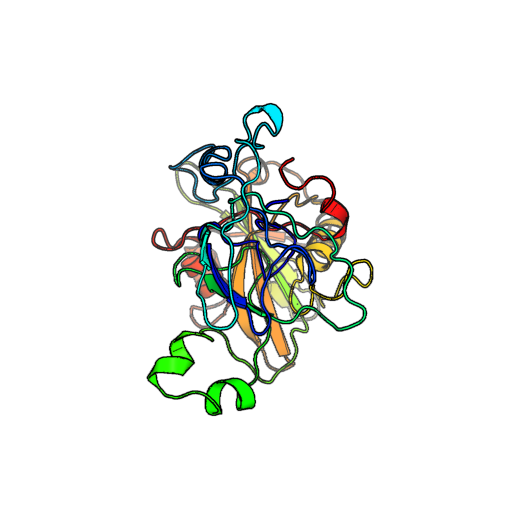2 -3.480 -6.148 1.00 92.88 81 GLN A N 1
ATOM 640 C CA . GLN A 1 81 ? 11.125 -2.155 -6.158 1.00 92.88 81 GLN A CA 1
ATOM 641 C C . GLN A 1 81 ? 12.010 -0.994 -5.687 1.00 92.88 81 GLN A C 1
ATOM 643 O O . GLN A 1 81 ? 11.832 0.149 -6.121 1.00 92.88 81 GLN A O 1
ATOM 648 N N . HIS A 1 82 ? 12.965 -1.287 -4.805 1.00 94.06 82 HIS A N 1
ATOM 649 C CA . HIS A 1 82 ? 13.891 -0.313 -4.242 1.00 94.06 82 HIS A CA 1
ATOM 650 C C . HIS A 1 82 ? 15.064 -0.021 -5.182 1.00 94.06 82 HIS A C 1
ATOM 652 O O . HIS A 1 82 ? 15.838 0.896 -4.916 1.00 94.06 82 HIS A O 1
ATOM 658 N N . THR A 1 83 ? 15.194 -0.745 -6.300 1.00 95.88 83 THR A N 1
ATOM 659 C CA . THR A 1 83 ? 16.216 -0.444 -7.302 1.00 95.88 83 THR A CA 1
ATOM 660 C C . THR A 1 83 ? 15.945 0.912 -7.941 1.00 95.88 83 THR A C 1
ATOM 662 O O . THR A 1 83 ? 14.898 1.165 -8.550 1.00 95.88 83 THR A O 1
ATOM 665 N N . TRP A 1 84 ? 16.939 1.783 -7.838 1.00 96.44 84 TRP A N 1
ATOM 666 C CA . TRP A 1 84 ? 16.947 3.067 -8.505 1.00 96.44 84 TRP A CA 1
ATOM 667 C C . TRP A 1 84 ? 17.142 2.882 -10.002 1.00 96.44 84 TRP A C 1
ATOM 669 O O . TRP A 1 84 ? 18.068 2.209 -10.453 1.00 96.44 84 TRP A O 1
ATOM 679 N N . HIS A 1 85 ? 16.269 3.518 -10.768 1.00 96.19 85 HIS A N 1
ATOM 680 C CA . HIS A 1 85 ? 16.278 3.478 -12.220 1.00 96.19 85 HIS A CA 1
ATOM 681 C C . HIS A 1 85 ? 15.926 4.853 -12.804 1.00 96.19 85 HIS A C 1
ATOM 683 O O . HIS A 1 85 ? 15.419 5.756 -12.113 1.00 96.19 85 HIS A O 1
ATOM 689 N N . SER A 1 86 ? 16.243 5.033 -14.080 1.00 96.00 86 SER A N 1
ATOM 690 C CA . SER A 1 86 ? 15.879 6.206 -14.865 1.00 96.00 86 SER A CA 1
ATOM 691 C C . SER A 1 86 ? 15.618 5.812 -16.316 1.00 96.00 86 SER A C 1
ATOM 693 O O . SER A 1 86 ? 16.123 4.812 -16.814 1.00 96.00 86 SER A O 1
ATOM 695 N N . ALA A 1 87 ? 14.781 6.590 -16.988 1.00 94.06 87 ALA A N 1
ATOM 696 C CA . ALA A 1 87 ? 14.346 6.326 -18.352 1.00 94.06 87 ALA A CA 1
ATOM 697 C C . ALA A 1 87 ? 14.583 7.603 -19.179 1.00 94.06 87 ALA A C 1
ATOM 699 O O . ALA A 1 87 ? 13.629 8.338 -19.438 1.00 94.06 87 ALA A O 1
ATOM 700 N N . PRO A 1 88 ? 15.850 7.946 -19.489 1.00 95.44 88 PRO A N 1
ATOM 701 C CA . PRO A 1 88 ? 16.156 9.118 -20.302 1.00 95.44 88 PRO A CA 1
ATOM 702 C C . PRO A 1 88 ? 15.494 9.019 -21.683 1.00 95.44 88 PRO A C 1
ATOM 704 O O . PRO A 1 88 ? 15.242 7.925 -22.189 1.00 95.44 88 PRO A O 1
ATOM 707 N N . ALA A 1 89 ? 15.207 10.177 -22.277 1.00 94.75 89 ALA A N 1
ATOM 708 C CA . ALA A 1 89 ? 14.628 10.253 -23.611 1.00 94.75 89 ALA A CA 1
ATOM 709 C C . ALA A 1 89 ? 15.634 9.807 -24.684 1.00 94.75 89 ALA A C 1
ATOM 711 O O . ALA A 1 89 ? 16.837 10.047 -24.552 1.00 94.75 89 ALA A O 1
ATOM 712 N N . GLY A 1 90 ? 15.117 9.184 -25.740 1.00 94.00 90 GLY A N 1
ATOM 713 C CA . GLY A 1 90 ? 15.853 8.910 -26.969 1.00 94.00 90 GLY A CA 1
ATOM 714 C C . GLY A 1 90 ? 15.764 10.053 -27.984 1.00 94.00 90 GLY A C 1
ATOM 715 O O . GLY A 1 90 ? 15.340 11.166 -27.670 1.00 94.00 90 GLY A O 1
ATOM 716 N N . THR A 1 91 ? 16.167 9.759 -29.217 1.00 96.50 91 THR A N 1
ATOM 717 C CA . THR A 1 91 ? 16.074 10.655 -30.381 1.00 96.50 91 THR A CA 1
ATOM 718 C C . THR A 1 91 ? 14.998 10.241 -31.387 1.00 96.50 91 THR A C 1
ATOM 720 O O . THR A 1 91 ? 14.757 10.979 -32.343 1.00 96.50 91 THR A O 1
ATOM 723 N N . ALA A 1 92 ? 14.373 9.076 -31.199 1.00 93.75 92 ALA A N 1
ATOM 724 C CA . ALA A 1 92 ? 13.307 8.570 -32.050 1.00 93.75 92 ALA A CA 1
ATOM 725 C C . ALA A 1 92 ? 12.102 9.519 -32.064 1.00 93.75 92 ALA A C 1
ATOM 727 O O . ALA A 1 92 ? 11.782 10.170 -31.069 1.00 93.75 92 ALA A O 1
ATOM 728 N N . THR A 1 93 ? 11.416 9.567 -33.204 1.00 94.56 93 THR A N 1
ATOM 729 C CA . THR A 1 93 ? 10.102 10.213 -33.328 1.00 94.56 93 THR A CA 1
ATOM 730 C C . THR A 1 93 ? 8.952 9.262 -32.998 1.00 94.56 93 THR A C 1
ATOM 732 O O . THR A 1 93 ? 7.838 9.729 -32.786 1.00 94.56 93 THR A O 1
ATOM 735 N N . ASP A 1 94 ? 9.228 7.955 -32.977 1.00 94.25 94 ASP A N 1
ATOM 736 C CA . ASP A 1 94 ? 8.281 6.897 -32.627 1.00 94.25 94 ASP A CA 1
ATOM 737 C C . ASP A 1 94 ? 8.316 6.595 -31.120 1.00 94.25 94 ASP A C 1
ATOM 739 O O . ASP A 1 94 ? 9.318 6.837 -30.438 1.00 94.25 94 ASP A O 1
ATOM 743 N N . ASP A 1 95 ? 7.220 6.040 -30.601 1.00 93.94 95 ASP A N 1
ATOM 744 C CA . ASP A 1 95 ? 7.082 5.723 -29.181 1.00 93.94 95 ASP A CA 1
ATOM 745 C C . ASP A 1 95 ? 7.986 4.557 -28.753 1.00 93.94 95 ASP A C 1
ATOM 747 O O . ASP A 1 95 ? 8.053 3.510 -29.399 1.00 93.94 95 ASP A O 1
ATOM 751 N N . ARG A 1 96 ? 8.620 4.700 -27.583 1.00 94.56 96 ARG A N 1
ATOM 752 C CA . ARG A 1 96 ? 9.252 3.585 -26.868 1.00 94.56 96 ARG A CA 1
ATOM 753 C C . ARG A 1 96 ? 8.194 2.839 -26.059 1.00 94.56 96 ARG A C 1
ATOM 755 O O . ARG A 1 96 ? 7.659 3.388 -25.091 1.00 94.56 96 ARG A O 1
ATOM 762 N N . CYS A 1 97 ? 7.947 1.574 -26.387 1.00 95.50 97 CYS A N 1
ATOM 763 C CA . CYS A 1 97 ? 6.888 0.783 -25.758 1.00 95.50 97 CYS A CA 1
ATOM 764 C C . CYS A 1 97 ? 7.439 -0.387 -24.937 1.00 95.50 97 CYS A C 1
ATOM 766 O O . CYS A 1 97 ? 8.365 -1.086 -25.342 1.00 95.50 97 CYS A O 1
ATOM 768 N N . GLY A 1 98 ? 6.818 -0.654 -23.789 1.00 95.38 98 GLY A N 1
ATOM 769 C CA . GLY A 1 98 ? 7.142 -1.800 -22.946 1.00 95.38 98 GLY A CA 1
ATOM 770 C C . GLY A 1 98 ? 6.022 -2.130 -21.972 1.00 95.38 98 GLY A C 1
ATOM 771 O O . GLY A 1 98 ? 5.157 -1.299 -21.695 1.00 95.38 98 GLY A O 1
ATOM 772 N N . ILE A 1 99 ? 6.055 -3.348 -21.440 1.00 95.56 99 ILE A N 1
ATOM 773 C CA . ILE A 1 99 ? 5.120 -3.827 -20.424 1.00 95.56 99 ILE A CA 1
ATOM 774 C C . ILE A 1 99 ? 5.824 -3.820 -19.068 1.00 95.56 99 ILE A C 1
ATOM 776 O O . ILE A 1 99 ? 6.918 -4.364 -18.921 1.00 95.56 99 ILE A O 1
ATOM 780 N N . PHE A 1 100 ? 5.177 -3.216 -18.071 1.00 91.38 100 PHE A N 1
ATOM 781 C CA . PHE A 1 100 ? 5.637 -3.186 -16.684 1.00 91.38 100 PHE A CA 1
ATOM 782 C C . PHE A 1 100 ? 4.668 -3.972 -15.805 1.00 91.38 100 PHE A C 1
ATOM 784 O O . PHE A 1 100 ? 3.579 -3.493 -15.489 1.00 91.38 100 PHE A O 1
ATOM 791 N N . HIS A 1 101 ? 5.082 -5.159 -15.368 1.00 91.88 101 HIS A N 1
ATOM 792 C CA . HIS A 1 101 ? 4.358 -5.913 -14.351 1.00 91.88 101 HIS A CA 1
ATOM 793 C C . HIS A 1 101 ? 4.956 -5.669 -12.974 1.00 91.88 101 HIS A C 1
ATOM 795 O O . HIS A 1 101 ? 6.177 -5.641 -12.805 1.00 91.88 101 HIS A O 1
ATOM 801 N N . LYS A 1 102 ? 4.082 -5.528 -11.980 1.00 91.00 102 LYS A N 1
ATOM 802 C CA . LYS A 1 102 ? 4.460 -5.288 -10.592 1.00 91.00 102 LYS A CA 1
ATOM 803 C C . LYS A 1 102 ? 3.755 -6.302 -9.712 1.00 91.00 102 LYS A C 1
ATOM 805 O O . LYS A 1 102 ? 2.529 -6.354 -9.695 1.00 91.00 102 LYS A O 1
ATOM 810 N N . TYR A 1 103 ? 4.541 -7.124 -9.029 1.00 91.44 103 TYR A N 1
ATOM 811 C CA . TYR A 1 103 ? 4.044 -8.234 -8.230 1.00 91.44 103 TYR A CA 1
ATOM 812 C C . TYR A 1 103 ? 4.330 -7.980 -6.759 1.00 91.44 103 TYR A C 1
ATOM 814 O O . TYR A 1 103 ? 5.466 -7.671 -6.397 1.00 91.44 103 TYR A O 1
ATOM 822 N N . CYS A 1 104 ? 3.308 -8.160 -5.926 1.00 91.44 104 CYS A N 1
ATOM 823 C CA . CYS A 1 104 ? 3.438 -8.189 -4.478 1.00 91.44 104 CYS A CA 1
ATOM 824 C C . CYS A 1 104 ? 3.490 -9.622 -3.969 1.00 91.44 104 CYS A C 1
ATOM 826 O O . CYS A 1 104 ? 2.858 -10.512 -4.544 1.00 91.44 104 CYS A O 1
ATOM 828 N N . ALA A 1 105 ? 4.196 -9.848 -2.863 1.00 91.00 105 ALA A N 1
ATOM 829 C CA . ALA A 1 105 ? 3.974 -11.069 -2.103 1.00 91.00 105 ALA A CA 1
ATOM 830 C C . ALA A 1 105 ? 2.542 -11.062 -1.533 1.00 91.00 105 ALA A C 1
ATOM 832 O O . ALA A 1 105 ? 2.031 -10.014 -1.138 1.00 91.00 105 ALA A O 1
ATOM 833 N N . ILE A 1 106 ? 1.890 -12.228 -1.485 1.00 89.62 106 ILE A N 1
ATOM 834 C CA . ILE A 1 106 ? 0.528 -12.371 -0.931 1.00 89.62 106 ILE A CA 1
ATOM 835 C C . ILE A 1 106 ? 0.493 -11.915 0.530 1.00 89.62 106 ILE A C 1
ATOM 837 O O . ILE A 1 106 ? -0.465 -11.293 0.973 1.00 89.62 106 ILE A O 1
ATOM 841 N N . ASN A 1 107 ? 1.570 -12.191 1.259 1.00 93.62 107 ASN A N 1
ATOM 842 C CA . ASN A 1 107 ? 1.720 -11.825 2.653 1.00 93.62 107 ASN A CA 1
ATOM 843 C C . ASN A 1 107 ? 2.347 -10.436 2.858 1.00 93.62 107 ASN A C 1
ATOM 845 O O . ASN A 1 107 ? 2.696 -10.104 3.978 1.00 93.62 107 ASN A O 1
ATOM 849 N N . ALA A 1 108 ? 2.515 -9.629 1.809 1.00 94.50 108 ALA A N 1
ATOM 850 C CA . ALA A 1 108 ? 2.963 -8.241 1.912 1.00 94.50 108 ALA A CA 1
ATOM 851 C C . ALA A 1 108 ? 2.036 -7.349 1.072 1.00 94.50 108 ALA A C 1
ATOM 853 O O . ALA A 1 108 ? 2.436 -6.872 -0.001 1.00 94.50 108 ALA A O 1
ATOM 854 N N . PRO A 1 109 ? 0.771 -7.163 1.493 1.00 94.25 109 PRO A N 1
ATOM 855 C CA . PRO A 1 109 ? -0.184 -6.374 0.730 1.00 94.25 109 PRO A CA 1
ATOM 856 C C . PRO A 1 109 ? 0.301 -4.921 0.578 1.00 94.25 1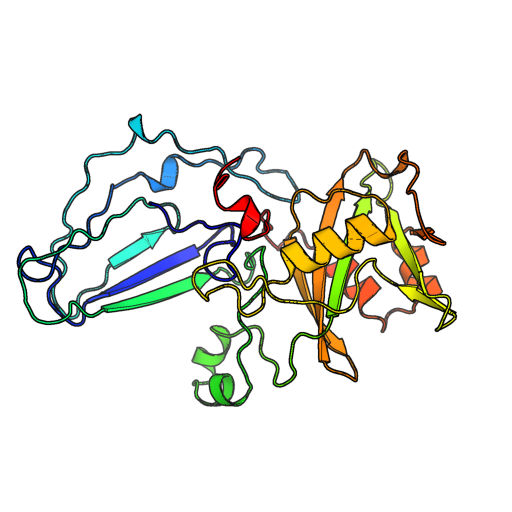09 PRO A C 1
ATOM 858 O O . PRO A 1 109 ? 1.119 -4.439 1.368 1.00 94.25 109 PRO A O 1
ATOM 861 N N . PRO A 1 110 ? -0.168 -4.185 -0.442 1.00 94.06 110 PRO A N 1
ATOM 862 C CA . PRO A 1 110 ? 0.155 -2.773 -0.555 1.00 94.06 110 PRO A CA 1
ATOM 863 C C . PRO A 1 110 ? -0.428 -1.985 0.617 1.00 94.06 110 PRO A C 1
ATOM 865 O O . PRO A 1 110 ? -1.627 -2.047 0.863 1.00 94.06 110 PRO A O 1
ATOM 868 N N . SER A 1 111 ? 0.395 -1.180 1.292 1.00 95.00 111 SER A N 1
ATOM 869 C CA . SER A 1 111 ? -0.056 -0.388 2.448 1.00 95.00 111 SER A CA 1
ATOM 870 C C . SER A 1 111 ? -1.192 0.601 2.134 1.00 95.00 111 SER A C 1
ATOM 872 O O . SER A 1 111 ? -2.008 0.868 3.007 1.00 95.00 111 SER A O 1
ATOM 874 N N . ALA A 1 112 ? -1.282 1.115 0.902 1.00 92.94 112 ALA A N 1
ATOM 875 C CA . ALA A 1 112 ? -2.365 1.988 0.436 1.00 92.94 112 ALA A CA 1
ATOM 876 C C . ALA A 1 112 ? -3.616 1.223 -0.064 1.00 92.94 112 ALA A C 1
ATOM 878 O O . ALA A 1 112 ? -4.602 1.843 -0.459 1.00 92.94 112 ALA A O 1
ATOM 879 N N . GLY A 1 113 ? -3.588 -0.114 -0.049 1.00 92.88 113 GLY A N 1
ATOM 880 C CA . GLY A 1 113 ? -4.655 -0.995 -0.527 1.00 92.88 113 GLY A CA 1
ATOM 881 C C . GLY A 1 113 ? -4.475 -1.472 -1.967 1.00 92.88 113 GLY A C 1
ATOM 882 O O . GLY A 1 113 ? -3.612 -0.991 -2.697 1.00 92.88 113 GLY A O 1
ATOM 883 N N . TYR A 1 114 ? -5.270 -2.462 -2.378 1.00 90.50 114 TYR A N 1
ATOM 884 C CA . TYR A 1 114 ? -5.226 -3.009 -3.740 1.00 90.50 114 TYR A CA 1
ATOM 885 C C . TYR A 1 114 ? -5.950 -2.109 -4.748 1.00 90.50 114 TYR A C 1
ATOM 887 O O . TYR A 1 114 ? -6.883 -1.380 -4.394 1.00 90.50 114 TYR A O 1
ATOM 895 N N . TYR A 1 115 ? -5.562 -2.208 -6.024 1.00 87.12 115 TYR A N 1
ATOM 896 C CA . TYR A 1 115 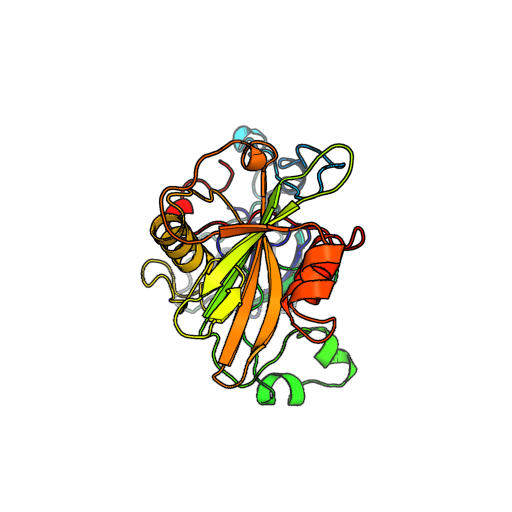? -6.394 -1.692 -7.111 1.00 87.12 115 TYR A CA 1
ATOM 897 C C . TYR A 1 115 ? -7.707 -2.479 -7.190 1.00 87.12 115 TYR A C 1
ATOM 899 O O . TYR A 1 115 ? -7.675 -3.708 -7.071 1.00 87.12 115 TYR A O 1
ATOM 907 N N . PRO A 1 116 ? -8.841 -1.802 -7.429 1.00 86.00 116 PRO A N 1
ATOM 908 C CA . PRO A 1 116 ? -10.109 -2.476 -7.638 1.00 86.00 116 PRO A CA 1
ATOM 909 C C . PRO A 1 116 ? -10.105 -3.169 -9.005 1.00 86.00 116 PRO A C 1
ATOM 911 O O . PRO A 1 116 ? -10.085 -2.520 -10.051 1.00 86.00 116 PRO A O 1
ATOM 914 N N . TYR A 1 117 ? -10.132 -4.498 -8.996 1.00 89.19 117 TYR A N 1
ATOM 915 C CA . TYR A 1 117 ? -10.398 -5.307 -10.183 1.00 89.19 117 TYR A CA 1
ATOM 916 C C . TYR A 1 117 ? -11.800 -5.902 -10.087 1.00 89.19 117 TYR A C 1
ATOM 918 O O . TYR A 1 117 ? -12.201 -6.387 -9.029 1.00 89.19 117 TYR A O 1
ATOM 926 N N . ASN A 1 118 ? -12.529 -5.903 -11.201 1.00 91.56 118 ASN A N 1
ATOM 927 C CA . ASN A 1 118 ? -13.880 -6.451 -11.273 1.00 91.56 118 ASN A CA 1
ATOM 928 C C . ASN A 1 118 ? -13.880 -7.936 -11.671 1.00 91.56 118 ASN A C 1
ATOM 930 O O . ASN A 1 118 ? -12.870 -8.493 -12.122 1.00 91.56 118 ASN A O 1
ATOM 934 N N . SER A 1 119 ? -15.034 -8.581 -11.526 1.00 93.31 119 SER A N 1
ATOM 935 C CA . SER A 1 119 ? -15.196 -10.003 -11.823 1.00 93.31 119 SER A CA 1
ATOM 936 C C . SER A 1 119 ? -14.942 -10.316 -13.296 1.00 93.31 119 SER A C 1
ATOM 938 O O . SER A 1 119 ? -14.446 -11.395 -13.613 1.00 93.31 119 SER A O 1
ATOM 940 N N . ALA A 1 120 ? -15.193 -9.374 -14.210 1.00 94.88 120 ALA A N 1
ATOM 941 C CA . ALA A 1 120 ? -14.868 -9.537 -15.625 1.00 94.88 120 ALA A CA 1
ATOM 942 C C . ALA A 1 120 ? -13.352 -9.687 -15.852 1.00 94.88 120 ALA A C 1
ATOM 944 O O . ALA A 1 120 ? -12.930 -10.593 -16.573 1.00 94.88 120 ALA A O 1
ATOM 945 N N . ALA A 1 121 ? -12.529 -8.861 -15.196 1.00 93.12 121 ALA A N 1
ATOM 946 C CA . ALA A 1 121 ? -11.075 -8.978 -15.247 1.00 93.12 121 ALA A CA 1
ATOM 947 C C . ALA A 1 121 ? -10.609 -10.316 -14.656 1.00 93.12 121 ALA A C 1
ATOM 949 O O . ALA A 1 121 ? -9.842 -11.033 -15.298 1.00 93.12 121 ALA A O 1
ATOM 950 N N . LEU A 1 122 ? -11.128 -10.705 -13.487 1.00 94.00 122 LEU A N 1
ATOM 951 C CA . LEU A 1 122 ? -10.780 -11.976 -12.845 1.00 94.00 122 LEU A CA 1
ATOM 952 C C . LEU A 1 122 ? -11.165 -13.188 -13.713 1.00 94.00 122 LEU A C 1
ATOM 954 O O . LEU A 1 122 ? -10.376 -14.117 -13.875 1.00 94.00 122 LEU A O 1
ATOM 958 N N . ASN A 1 123 ? -12.357 -13.164 -14.310 1.00 95.38 123 ASN A N 1
ATOM 959 C CA . ASN A 1 123 ? -12.878 -14.243 -15.151 1.00 95.38 123 ASN A CA 1
ATOM 960 C C . ASN A 1 123 ? -12.202 -14.322 -16.526 1.00 95.38 123 ASN A C 1
ATOM 962 O O . ASN A 1 123 ? -12.308 -15.351 -17.191 1.00 95.38 123 ASN A O 1
ATOM 966 N N . SER A 1 124 ? -11.487 -13.274 -16.946 1.00 96.06 124 SER A N 1
ATOM 967 C CA . SER A 1 124 ? -10.649 -13.317 -18.151 1.00 96.06 124 SER A CA 1
ATOM 968 C C . SER A 1 124 ? -9.356 -14.123 -17.958 1.00 96.06 124 SER A C 1
ATOM 970 O O . SER A 1 124 ? -8.712 -14.507 -18.935 1.00 96.06 124 SER A O 1
ATOM 972 N N . LEU A 1 125 ? -8.974 -14.400 -16.706 1.00 95.25 125 LEU A N 1
ATOM 973 C CA . LEU A 1 125 ? -7.763 -15.137 -16.368 1.00 95.25 125 LEU A CA 1
ATOM 974 C C . LEU A 1 125 ? -8.024 -16.643 -16.269 1.00 95.25 125 LEU A C 1
ATOM 976 O O . LEU A 1 125 ? -9.092 -17.102 -15.861 1.00 95.25 125 LEU A O 1
ATOM 980 N N . SER A 1 126 ? -6.986 -17.425 -16.573 1.00 96.50 126 SER A N 1
ATOM 981 C CA . SER A 1 126 ? -6.956 -18.850 -16.230 1.00 96.50 126 SER A CA 1
ATOM 982 C C . SER A 1 126 ? -7.058 -19.047 -14.715 1.00 96.50 126 SER A C 1
ATOM 984 O O . SER A 1 126 ? -6.731 -18.144 -13.945 1.00 96.50 126 SER A O 1
ATOM 986 N N . ASP A 1 127 ? -7.421 -20.247 -14.260 1.00 94.31 127 ASP A N 1
ATOM 987 C CA . ASP A 1 127 ? -7.505 -20.532 -12.820 1.00 94.31 127 ASP A CA 1
ATOM 988 C C . ASP A 1 127 ? -6.175 -20.289 -12.094 1.00 94.31 127 ASP A C 1
ATOM 990 O O . ASP A 1 127 ? -6.148 -19.729 -11.000 1.00 94.31 127 ASP A O 1
ATOM 994 N N . ALA A 1 128 ? -5.050 -20.611 -12.740 1.00 93.50 128 ALA A N 1
ATOM 995 C CA . ALA A 1 128 ? -3.728 -20.276 -12.222 1.00 93.50 128 ALA A CA 1
ATOM 996 C C . ALA A 1 128 ? -3.452 -18.762 -12.233 1.00 93.50 128 ALA A C 1
ATOM 998 O O . ALA A 1 128 ? -2.721 -18.279 -11.374 1.00 93.50 128 ALA A O 1
ATOM 999 N N . GLY A 1 129 ? -4.011 -18.019 -13.191 1.00 92.19 129 GLY A N 1
ATOM 1000 C CA . GLY A 1 129 ? -3.866 -16.570 -13.314 1.00 92.19 129 GLY A CA 1
ATOM 1001 C C . GLY A 1 129 ? -4.682 -15.786 -12.289 1.00 92.19 129 GLY A C 1
ATOM 1002 O O . GLY A 1 129 ? -4.207 -14.757 -11.818 1.00 92.19 129 GLY A O 1
ATOM 1003 N N . LYS A 1 130 ? -5.850 -16.289 -11.866 1.00 92.50 130 LYS A N 1
ATOM 1004 C CA . LYS A 1 130 ? -6.712 -15.636 -10.861 1.00 92.50 130 LYS A CA 1
ATOM 1005 C C . LYS A 1 130 ? -5.977 -15.312 -9.556 1.00 92.50 130 LYS A C 1
ATOM 1007 O O . LYS A 1 130 ? -6.260 -14.295 -8.937 1.00 92.50 130 LYS A O 1
ATOM 1012 N N . ARG A 1 131 ? -4.953 -16.095 -9.187 1.00 89.88 131 ARG A N 1
ATOM 1013 C CA . ARG A 1 131 ? -4.093 -15.826 -8.016 1.00 89.88 131 ARG A CA 1
ATOM 1014 C C . ARG A 1 131 ? -3.339 -14.486 -8.074 1.00 89.88 131 ARG A C 1
ATOM 1016 O O . ARG A 1 131 ? -2.832 -14.040 -7.054 1.00 89.88 131 ARG A O 1
ATOM 1023 N N . LEU A 1 132 ? -3.202 -13.886 -9.261 1.00 88.56 132 LEU A N 1
ATOM 1024 C CA . LEU A 1 132 ? -2.530 -12.598 -9.470 1.00 88.56 132 LEU A CA 1
ATOM 1025 C C . LEU A 1 132 ? -3.428 -11.403 -9.121 1.00 88.56 132 LEU A C 1
ATOM 1027 O O . LEU A 1 132 ? -2.924 -10.295 -8.968 1.00 88.56 132 LEU A O 1
ATOM 1031 N N . ILE A 1 133 ? -4.737 -11.631 -8.986 1.00 89.25 133 ILE A N 1
ATOM 1032 C CA . ILE A 1 133 ? -5.733 -10.634 -8.593 1.00 89.25 133 ILE A CA 1
ATOM 1033 C C . ILE A 1 133 ? -6.448 -11.175 -7.343 1.00 89.25 133 ILE A C 1
ATOM 1035 O O . ILE A 1 133 ? -7.563 -11.685 -7.437 1.00 89.25 133 ILE A O 1
ATOM 1039 N N . PRO A 1 134 ? -5.788 -11.147 -6.169 1.00 81.69 134 PRO A N 1
ATOM 1040 C CA . PRO A 1 134 ? -6.306 -11.795 -4.963 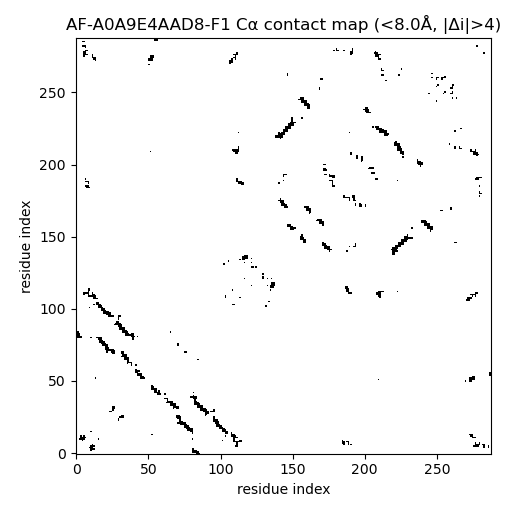1.00 81.69 134 PRO A CA 1
ATOM 1041 C C . PRO A 1 134 ? -7.511 -11.067 -4.355 1.00 81.69 134 PRO A C 1
ATOM 1043 O O . PRO A 1 134 ? -8.249 -11.662 -3.578 1.00 81.69 134 PRO A O 1
ATOM 1046 N N . VAL A 1 135 ? -7.707 -9.793 -4.704 1.00 88.06 135 VAL A N 1
ATOM 1047 C CA . VAL A 1 135 ? -8.828 -8.969 -4.251 1.00 88.06 135 VAL A CA 1
ATOM 1048 C C . VAL A 1 135 ? -9.605 -8.515 -5.478 1.00 88.06 135 VAL A C 1
ATOM 1050 O O . VAL A 1 135 ? -9.039 -7.922 -6.397 1.00 88.06 135 VAL A O 1
ATOM 1053 N N . CYS A 1 136 ? -10.895 -8.838 -5.503 1.00 91.19 136 CYS A N 1
ATOM 1054 C CA . CYS A 1 136 ? -11.780 -8.564 -6.621 1.00 91.19 136 CYS A CA 1
ATOM 1055 C C . CYS A 1 136 ? -13.193 -8.294 -6.108 1.00 91.19 136 CYS A C 1
ATOM 1057 O O . CYS A 1 136 ? -13.712 -9.051 -5.290 1.00 91.19 136 CYS A O 1
ATOM 1059 N N . PHE A 1 137 ? -13.806 -7.223 -6.601 1.00 91.81 137 PHE A N 1
ATOM 1060 C CA . PHE A 1 137 ? -15.172 -6.842 -6.270 1.00 91.81 137 PHE A CA 1
ATOM 1061 C C . PHE A 1 137 ? -15.769 -5.992 -7.396 1.00 91.81 137 PHE A C 1
ATOM 1063 O O . PHE A 1 137 ? -15.065 -5.247 -8.075 1.00 91.81 137 PHE A O 1
ATOM 1070 N N . ASP A 1 138 ? -17.084 -6.102 -7.592 1.00 91.69 138 ASP A N 1
ATOM 1071 C CA . ASP A 1 138 ? -17.814 -5.358 -8.631 1.00 91.69 138 ASP A CA 1
ATOM 1072 C C . ASP A 1 138 ? -18.419 -4.041 -8.118 1.00 91.69 138 ASP A C 1
ATOM 1074 O O . ASP A 1 138 ? -18.845 -3.194 -8.904 1.00 91.69 138 ASP A O 1
ATOM 1078 N N . LYS A 1 139 ? -18.465 -3.863 -6.793 1.00 93.38 139 LYS A N 1
ATOM 1079 C CA . LYS A 1 139 ? -19.008 -2.672 -6.134 1.00 93.38 139 LYS A CA 1
ATOM 1080 C C . LYS A 1 139 ? -17.931 -1.590 -5.961 1.00 93.38 139 LYS A C 1
ATOM 1082 O O . LYS A 1 139 ? -16.768 -1.924 -5.755 1.00 93.38 139 LYS A O 1
ATOM 1087 N N . PRO A 1 140 ? -18.282 -0.295 -5.988 1.00 92.31 140 PRO A N 1
ATOM 1088 C CA . PRO A 1 140 ? -17.323 0.768 -5.700 1.00 92.31 140 PRO A CA 1
ATOM 1089 C C . PRO A 1 140 ? -16.883 0.758 -4.227 1.00 92.31 140 PRO A C 1
ATOM 1091 O O . PRO A 1 140 ? -17.632 0.328 -3.348 1.00 92.31 140 PRO A O 1
ATOM 1094 N N . ILE A 1 141 ? -15.690 1.296 -3.949 1.00 93.50 141 ILE A N 1
ATOM 1095 C CA . ILE A 1 141 ? -15.260 1.629 -2.582 1.00 93.50 141 ILE A CA 1
ATOM 1096 C C . ILE A 1 141 ? -15.947 2.933 -2.178 1.00 93.50 141 ILE A C 1
ATOM 1098 O O . ILE A 1 141 ? -15.579 4.002 -2.676 1.00 93.50 141 ILE A O 1
ATOM 1102 N N . THR A 1 142 ? -16.936 2.832 -1.292 1.00 95.12 142 THR A N 1
ATOM 1103 C CA . THR A 1 142 ? -17.784 3.955 -0.860 1.00 95.12 142 THR A CA 1
ATOM 1104 C C . THR A 1 142 ? -17.403 4.475 0.516 1.00 95.12 142 THR A C 1
ATOM 1106 O O . THR A 1 142 ? -17.533 5.666 0.781 1.00 95.12 142 THR A O 1
ATOM 1109 N N . THR A 1 143 ? -16.887 3.612 1.390 1.00 96.50 143 THR A N 1
ATOM 1110 C CA . THR A 1 143 ? -16.508 3.988 2.751 1.00 96.50 143 THR A CA 1
ATOM 1111 C C . THR A 1 143 ? -15.087 3.564 3.080 1.00 96.50 143 THR A C 1
ATOM 1113 O O . THR A 1 143 ? -14.503 2.668 2.466 1.00 96.50 143 THR A O 1
ATOM 1116 N N . THR A 1 144 ? -14.512 4.248 4.063 1.00 97.62 144 THR A N 1
ATOM 1117 C CA . THR A 1 144 ? -13.205 3.914 4.620 1.00 97.62 144 THR A CA 1
ATOM 1118 C C . THR A 1 144 ? -13.251 3.978 6.139 1.00 97.62 144 THR A C 1
ATOM 1120 O O . THR A 1 144 ? -13.968 4.809 6.711 1.00 97.62 144 THR A O 1
ATOM 1123 N N . ARG A 1 145 ? -12.532 3.070 6.797 1.00 98.12 145 ARG A N 1
ATOM 1124 C CA . ARG A 1 145 ? -12.560 2.886 8.254 1.00 98.12 145 ARG A CA 1
ATOM 1125 C C . ARG A 1 145 ? -11.168 2.583 8.797 1.00 98.12 145 ARG A C 1
ATOM 1127 O O . ARG A 1 145 ? -10.366 1.947 8.113 1.00 98.12 145 ARG A O 1
ATOM 1134 N N . LEU A 1 146 ? -10.883 3.047 10.012 1.00 98.56 146 LEU A N 1
ATOM 1135 C CA . LEU A 1 146 ? -9.573 2.915 10.648 1.00 98.56 146 LEU A CA 1
ATOM 1136 C C . LEU A 1 146 ? -9.661 2.095 11.935 1.00 98.56 146 LEU A C 1
ATOM 1138 O O . LEU A 1 146 ? -10.265 2.527 12.910 1.00 98.56 146 LEU A O 1
ATOM 1142 N N . VAL A 1 147 ? -8.985 0.952 11.966 1.00 98.56 147 VAL A N 1
ATOM 1143 C CA . VAL A 1 147 ? -8.615 0.275 13.210 1.00 98.56 147 VAL A CA 1
ATOM 1144 C C . VAL A 1 147 ? -7.535 1.110 13.886 1.00 98.56 147 VAL A C 1
ATOM 1146 O O . VAL A 1 147 ? -6.414 1.192 13.392 1.00 98.56 147 VAL A O 1
ATOM 1149 N N . ILE A 1 148 ? -7.874 1.742 15.007 1.00 97.19 148 ILE A N 1
ATOM 1150 C CA . ILE A 1 148 ? -6.909 2.459 15.843 1.00 97.19 148 ILE A CA 1
ATOM 1151 C C . ILE A 1 148 ? -6.577 1.578 17.037 1.00 97.19 148 ILE A C 1
ATOM 1153 O O . ILE A 1 148 ? -7.423 1.348 17.900 1.00 97.19 148 ILE A O 1
ATOM 1157 N N . GLU A 1 149 ? -5.343 1.096 17.075 1.00 96.69 149 GLU A N 1
ATOM 1158 C CA . GLU A 1 149 ? -4.799 0.302 18.162 1.00 96.69 149 GLU A CA 1
ATOM 1159 C C . GLU A 1 149 ? -3.972 1.177 19.114 1.00 96.69 149 GLU A C 1
ATOM 1161 O O . GLU A 1 149 ? -3.093 1.930 18.695 1.00 96.69 149 GLU A O 1
ATOM 1166 N N . CYS A 1 150 ? -4.215 1.020 20.414 1.00 94.75 150 CYS A N 1
ATOM 1167 C CA . CYS A 1 150 ? -3.293 1.418 21.469 1.00 94.75 150 CYS A CA 1
ATOM 1168 C C . CYS A 1 150 ? -2.673 0.144 22.062 1.00 94.75 150 CYS A C 1
ATOM 1170 O O . CYS A 1 150 ? -3.320 -0.513 22.892 1.00 94.75 150 CYS A O 1
ATOM 1172 N N . PRO A 1 151 ? -1.446 -0.230 21.655 1.00 91.19 151 PRO A N 1
ATOM 1173 C CA . PRO A 1 151 ? -0.760 -1.378 22.231 1.00 91.19 151 PRO A CA 1
ATOM 1174 C C . PRO A 1 151 ? -0.433 -1.141 23.708 1.00 91.19 151 PRO A C 1
ATOM 1176 O O . PRO A 1 151 ? -0.161 -0.013 24.126 1.00 91.19 151 PRO A O 1
ATOM 1179 N N . SER A 1 152 ? -0.439 -2.210 24.501 1.00 85.38 152 SER A N 1
ATOM 1180 C CA . SER A 1 152 ? 0.045 -2.204 25.885 1.00 85.38 152 SER A CA 1
ATOM 1181 C C . SER A 1 152 ? 0.716 -3.535 26.225 1.00 85.38 152 SER A C 1
ATOM 1183 O O . SER A 1 152 ? 0.477 -4.528 25.542 1.00 85.38 152 SER A O 1
ATOM 1185 N N . ASP A 1 153 ? 1.504 -3.576 27.304 1.00 75.62 153 ASP A N 1
ATOM 1186 C CA . ASP A 1 153 ? 2.219 -4.786 27.751 1.00 75.62 153 ASP A CA 1
ATOM 1187 C C . ASP A 1 153 ? 1.290 -5.966 28.109 1.00 75.62 153 ASP A C 1
ATOM 1189 O O . ASP A 1 153 ? 1.754 -7.095 28.263 1.00 75.62 153 ASP A O 1
ATOM 1193 N N . GLY A 1 154 ? -0.013 -5.714 28.290 1.00 81.69 154 GLY A N 1
ATOM 1194 C CA . GLY A 1 154 ? -1.005 -6.732 28.638 1.00 81.69 154 GLY A CA 1
ATOM 1195 C C . GLY A 1 154 ? -1.949 -7.061 27.487 1.00 81.69 154 GLY A C 1
ATOM 1196 O O . GLY A 1 154 ? -1.942 -8.171 26.963 1.00 81.69 154 GLY A O 1
ATOM 1197 N N . GLU A 1 155 ? -2.801 -6.104 27.124 1.00 89.44 155 GLU A N 1
ATOM 1198 C CA . GLU A 1 155 ? -3.795 -6.283 26.068 1.00 89.44 155 GLU A CA 1
ATOM 1199 C C . GLU A 1 155 ? -3.965 -4.983 25.279 1.00 89.44 155 GLU A C 1
ATOM 1201 O O . GLU A 1 155 ? -4.162 -3.907 25.858 1.00 89.44 155 GLU A O 1
ATOM 1206 N N . SER A 1 156 ? -3.890 -5.077 23.953 1.00 93.75 156 SER A N 1
ATOM 1207 C CA . SER A 1 156 ? -4.188 -3.954 23.068 1.00 93.75 156 SER A CA 1
ATOM 1208 C C . SER A 1 156 ? -5.642 -3.517 23.196 1.00 93.75 156 SER A C 1
ATOM 1210 O O . SER A 1 156 ? -6.559 -4.339 23.303 1.00 93.75 156 SER A O 1
ATOM 1212 N N . LYS A 1 157 ? -5.856 -2.205 23.122 1.00 95.38 157 LYS A N 1
ATOM 1213 C CA . LYS A 1 157 ? -7.192 -1.614 23.062 1.00 95.38 157 LYS A CA 1
ATOM 1214 C C . LYS A 1 157 ? -7.452 -1.003 21.695 1.00 95.38 157 LYS A C 1
ATOM 1216 O O . LYS A 1 157 ? -6.538 -0.475 21.069 1.00 95.38 157 LYS A O 1
ATOM 1221 N N . TYR A 1 158 ? -8.711 -1.028 21.281 1.00 96.94 158 TYR A N 1
ATOM 1222 C CA . TYR A 1 158 ? -9.174 -0.530 19.993 1.00 96.94 158 TYR A CA 1
ATOM 1223 C C . TYR A 1 158 ? -10.210 0.559 20.201 1.00 96.94 158 TYR A C 1
ATOM 1225 O O . TYR A 1 158 ? -11.161 0.373 20.963 1.00 96.94 158 TYR A O 1
ATOM 1233 N N . LEU A 1 159 ? -10.022 1.690 19.535 1.00 96.06 159 LEU A N 1
ATOM 1234 C CA . LEU A 1 159 ? -10.968 2.793 19.612 1.00 96.06 159 LEU A CA 1
ATOM 1235 C C . LEU A 1 159 ? -12.182 2.502 18.724 1.00 96.06 159 LEU A C 1
ATOM 1237 O O . LEU A 1 159 ? -12.024 2.303 17.519 1.00 96.06 159 LEU A O 1
ATOM 1241 N N . LEU A 1 160 ? -13.380 2.548 19.307 1.00 96.44 160 LEU A N 1
ATOM 1242 C CA . LEU A 1 160 ? -14.635 2.599 18.558 1.00 96.44 160 LEU A CA 1
ATOM 1243 C C . LEU A 1 160 ? -15.346 3.923 18.826 1.00 96.44 160 LEU A C 1
ATOM 1245 O O . LEU A 1 160 ? -15.293 4.464 19.933 1.00 96.44 160 LEU A O 1
ATOM 1249 N N . VAL A 1 161 ? -16.042 4.415 17.809 1.00 95.12 161 VAL A N 1
ATOM 1250 C CA . VAL A 1 161 ? -16.943 5.563 17.892 1.00 95.12 161 VAL A CA 1
ATOM 1251 C C . VAL A 1 161 ? -18.384 5.072 17.897 1.00 95.12 161 VAL A C 1
ATOM 1253 O O . VAL A 1 161 ? -18.722 4.091 17.237 1.00 95.12 161 VAL A O 1
ATOM 1256 N N . HIS A 1 162 ? -19.232 5.728 18.675 1.00 93.75 162 HIS A N 1
ATOM 1257 C CA . HIS A 1 162 ? -20.657 5.455 18.703 1.00 93.75 162 HIS A CA 1
ATOM 1258 C C . HIS A 1 162 ? -21.337 6.244 17.584 1.00 93.75 162 HIS A C 1
ATOM 1260 O O . HIS A 1 162 ? -21.273 7.474 17.548 1.00 93.75 162 HIS A O 1
ATOM 1266 N N . ASP A 1 163 ? -21.981 5.525 16.677 1.00 90.00 163 ASP A N 1
ATOM 1267 C CA . ASP A 1 163 ? -22.885 6.071 15.682 1.00 90.00 163 ASP A CA 1
ATOM 1268 C C . ASP A 1 163 ? -24.260 6.266 16.329 1.00 90.00 163 ASP A C 1
ATOM 1270 O O . ASP A 1 163 ? -25.001 5.312 16.569 1.00 90.00 163 ASP A O 1
ATOM 1274 N N . ASP A 1 164 ? -24.579 7.523 16.633 1.00 86.38 164 ASP A N 1
ATOM 1275 C CA . ASP A 1 164 ? -25.830 7.914 17.281 1.00 86.38 164 ASP A CA 1
ATOM 1276 C C . ASP A 1 164 ? -27.059 7.742 16.375 1.00 86.38 164 ASP A C 1
ATOM 1278 O O . ASP A 1 164 ? -28.168 7.609 16.892 1.00 86.38 164 ASP A O 1
ATOM 1282 N N . GLU A 1 165 ? -26.891 7.741 15.049 1.00 85.94 165 GLU A N 1
ATOM 1283 C CA . GLU A 1 165 ? -28.007 7.582 14.108 1.00 85.94 165 GLU A CA 1
ATOM 1284 C C . GLU A 1 165 ? -28.481 6.128 14.054 1.00 85.94 165 GLU A C 1
ATOM 1286 O O . GLU A 1 165 ? -29.682 5.866 13.973 1.00 85.94 165 GLU A O 1
ATOM 1291 N N . ASN A 1 166 ? -27.537 5.188 14.140 1.00 86.31 166 ASN A N 1
ATOM 1292 C CA . ASN A 1 166 ? -27.799 3.752 14.046 1.00 86.31 166 ASN A CA 1
ATOM 1293 C C . ASN A 1 166 ? -27.676 3.007 15.388 1.00 86.31 166 ASN A C 1
ATOM 1295 O O . ASN A 1 166 ? -27.826 1.786 15.408 1.00 86.31 166 ASN A O 1
ATOM 1299 N N . ASP A 1 167 ? -27.403 3.726 16.484 1.00 90.25 167 ASP A N 1
ATOM 1300 C CA . ASP A 1 167 ? -27.201 3.204 17.847 1.00 90.25 167 ASP A CA 1
ATOM 1301 C C . ASP A 1 167 ? -26.220 2.016 17.891 1.00 90.25 167 ASP A C 1
ATOM 1303 O O . ASP A 1 167 ? -26.500 0.949 18.444 1.00 90.25 167 ASP A O 1
ATOM 1307 N N . ARG A 1 168 ? -25.066 2.178 17.230 1.00 92.69 168 ARG A N 1
ATOM 1308 C CA . ARG A 1 168 ? -24.056 1.118 17.081 1.00 92.69 168 ARG A CA 1
ATOM 1309 C C . ARG A 1 168 ? -22.642 1.632 17.294 1.00 92.69 168 ARG A C 1
ATOM 1311 O O . ARG A 1 168 ? -22.335 2.786 17.024 1.00 92.69 168 ARG A O 1
ATOM 1318 N N . TRP A 1 169 ? -21.751 0.738 17.705 1.00 96.12 169 TRP A N 1
ATOM 1319 C CA . TRP A 1 169 ? -20.316 1.011 17.697 1.00 96.12 169 TRP A CA 1
ATOM 1320 C C . TRP A 1 169 ? -19.724 0.734 16.316 1.00 96.12 169 TRP A C 1
ATOM 1322 O O . TRP A 1 169 ? -20.104 -0.229 15.647 1.00 96.12 169 TRP A O 1
ATOM 1332 N N . GLU A 1 170 ? -18.795 1.582 15.895 1.00 95.81 170 GLU A N 1
ATOM 1333 C CA . GLU A 1 170 ? -18.163 1.518 14.583 1.00 95.81 170 GLU A CA 1
ATOM 1334 C C . GLU A 1 170 ? -16.699 1.970 14.660 1.00 95.81 170 GLU A C 1
ATOM 1336 O O . GLU A 1 170 ? -16.286 2.665 15.592 1.00 95.81 170 GLU A O 1
ATOM 1341 N N . LEU A 1 171 ? -15.891 1.571 13.680 1.00 97.38 171 LEU A N 1
ATOM 1342 C CA . LEU A 1 171 ? -14.554 2.135 13.507 1.00 97.38 171 LEU A CA 1
ATOM 1343 C C . LEU A 1 171 ? -14.660 3.616 13.087 1.00 97.38 171 LEU A C 1
ATOM 1345 O O . LEU A 1 171 ? -15.572 3.973 12.335 1.00 97.38 171 LEU A O 1
ATOM 1349 N N . PRO A 1 172 ? -13.731 4.493 13.505 1.00 96.62 172 PRO A N 1
ATOM 1350 C CA . PRO A 1 172 ? -13.678 5.854 12.985 1.00 96.62 172 PRO A CA 1
ATOM 1351 C C . PRO A 1 172 ? -13.453 5.863 11.466 1.00 96.62 172 PRO A C 1
ATOM 1353 O O . PRO A 1 172 ? -12.798 4.983 10.899 1.00 96.62 172 PRO A O 1
ATOM 1356 N N . GLY A 1 173 ? -14.012 6.866 10.798 1.00 96.50 173 GLY A N 1
ATOM 1357 C CA . GLY A 1 173 ? -14.066 6.984 9.344 1.00 96.50 173 GLY A CA 1
ATOM 1358 C C . GLY A 1 173 ? -15.472 7.307 8.838 1.00 96.50 173 GLY A C 1
ATOM 1359 O O . GLY A 1 173 ? -16.379 7.624 9.602 1.00 96.50 173 GLY A O 1
ATOM 1360 N N . GLY A 1 174 ? -15.674 7.246 7.527 1.00 95.69 174 GLY A N 1
ATOM 1361 C CA . GLY A 1 174 ? -16.906 7.722 6.896 1.00 95.69 174 GLY A CA 1
ATOM 1362 C C . GLY A 1 174 ? -16.999 7.361 5.419 1.00 95.69 174 GLY A C 1
ATOM 1363 O O . GLY A 1 174 ? -16.400 6.377 4.974 1.00 95.69 174 GLY A O 1
ATOM 1364 N N . GLU A 1 175 ? -17.780 8.141 4.681 1.00 96.06 175 GLU A N 1
ATOM 1365 C CA . GLU A 1 175 ? -17.768 8.129 3.219 1.00 96.06 175 GLU A CA 1
ATOM 1366 C C . GLU A 1 175 ? -16.380 8.541 2.717 1.00 96.06 175 GLU A C 1
ATOM 1368 O O . GLU A 1 175 ? -15.833 9.569 3.117 1.00 96.06 175 GLU A O 1
ATOM 1373 N N . GLY A 1 176 ? -15.778 7.687 1.892 1.00 92.62 176 GLY A N 1
ATOM 1374 C CA . GLY A 1 176 ? -14.435 7.889 1.363 1.00 92.62 176 GLY A CA 1
ATOM 1375 C C . GLY A 1 176 ? -14.455 8.655 0.045 1.00 92.62 176 GLY A C 1
ATOM 1376 O O . GLY A 1 176 ? -15.405 8.566 -0.728 1.00 92.62 176 GLY A O 1
ATOM 1377 N N . TRP A 1 177 ? -13.363 9.351 -0.243 1.00 91.56 177 TRP A N 1
ATOM 1378 C CA . TRP A 1 177 ? -13.158 10.084 -1.491 1.00 91.56 177 TRP A CA 1
ATOM 1379 C C . TRP A 1 177 ? -11.727 9.877 -2.006 1.00 91.56 177 TRP A C 1
ATOM 1381 O O . TRP A 1 177 ? -10.877 9.331 -1.299 1.00 91.56 177 TRP A O 1
ATOM 1391 N N . GLU A 1 178 ? -11.484 10.262 -3.259 1.00 86.00 178 GLU A N 1
ATOM 1392 C CA . GLU A 1 178 ? -10.192 10.132 -3.950 1.00 86.00 178 GLU A CA 1
ATOM 1393 C C . GLU A 1 178 ? -9.500 11.486 -4.064 1.00 86.00 178 GLU A C 1
ATOM 1395 O O . GLU A 1 178 ? -10.145 12.477 -4.407 1.00 86.00 178 GLU A O 1
ATOM 1400 N N . GLU A 1 179 ? -8.193 11.542 -3.796 1.00 82.44 179 GLU A N 1
ATOM 1401 C CA . GLU A 1 179 ? -7.418 12.755 -4.061 1.00 82.44 179 GLU A CA 1
ATOM 1402 C C . GLU A 1 179 ? -7.380 13.021 -5.574 1.00 82.44 179 GLU A C 1
ATOM 1404 O O . GLU A 1 179 ? -6.816 12.247 -6.346 1.00 82.44 179 GLU A O 1
ATOM 1409 N N . GLU A 1 180 ? -7.972 14.143 -5.996 1.00 68.75 180 GLU A N 1
ATOM 1410 C CA . GLU A 1 180 ? -7.940 14.597 -7.393 1.00 68.75 180 GLU A CA 1
ATOM 1411 C C . GLU A 1 180 ? -6.533 15.068 -7.811 1.00 68.75 180 GLU A C 1
ATOM 1413 O O . GLU A 1 180 ? -6.162 15.004 -8.986 1.00 68.75 180 GLU A O 1
ATOM 1418 N N . GLU A 1 181 ? -5.734 15.548 -6.850 1.00 63.41 181 GLU A N 1
ATOM 1419 C CA . GLU A 1 181 ? -4.393 16.073 -7.094 1.00 63.41 181 GLU A CA 1
ATOM 1420 C C . GLU A 1 181 ? -3.333 14.967 -7.116 1.00 63.41 181 GLU A C 1
ATOM 1422 O O . GLU A 1 181 ? -2.934 14.397 -6.101 1.00 63.41 181 GLU A O 1
ATOM 1427 N N . GLY A 1 182 ? -2.803 14.714 -8.308 1.00 60.00 182 GLY A N 1
ATOM 1428 C CA . GLY A 1 182 ? -1.752 13.735 -8.532 1.00 60.00 182 GLY A CA 1
ATOM 1429 C C . GLY A 1 182 ? -1.985 13.001 -9.840 1.00 60.00 182 GLY A C 1
ATOM 1430 O O . GLY A 1 182 ? -3.097 12.912 -10.347 1.00 60.00 182 GLY A O 1
ATOM 1431 N N . VAL A 1 183 ? -0.917 12.488 -10.450 1.00 51.41 183 VAL A N 1
ATOM 1432 C CA . VAL A 1 183 ? -1.057 11.651 -11.651 1.00 51.41 183 VAL A CA 1
ATOM 1433 C C . VAL A 1 183 ? -1.980 10.476 -11.283 1.00 51.41 183 VAL A C 1
ATOM 1435 O O . VAL A 1 183 ? -1.700 9.838 -10.269 1.00 51.41 183 VAL A O 1
ATOM 1438 N N . GLY A 1 184 ? -3.040 10.235 -12.072 1.00 49.84 184 GLY A N 1
ATOM 1439 C CA . GLY A 1 184 ? -4.241 9.413 -11.795 1.00 49.84 184 GLY A CA 1
ATOM 1440 C C . GLY A 1 184 ? -4.047 7.932 -11.448 1.00 49.84 184 GLY A C 1
ATOM 1441 O O . GLY A 1 184 ? -4.612 7.050 -12.087 1.00 49.84 184 GLY A O 1
ATOM 1442 N N . TRP A 1 185 ? -3.243 7.657 -10.429 1.00 57.09 185 TRP A N 1
ATOM 1443 C CA . TRP A 1 185 ? -2.881 6.326 -9.956 1.00 57.09 185 TRP A CA 1
ATOM 1444 C C . TRP A 1 185 ? -3.418 6.054 -8.546 1.00 57.09 185 TRP A C 1
ATOM 1446 O O . TRP A 1 185 ? -3.064 5.021 -7.988 1.00 57.09 185 TRP A O 1
ATOM 1456 N N . ASP A 1 186 ? -4.253 6.931 -7.979 1.00 55.81 186 ASP A N 1
ATOM 1457 C CA . ASP A 1 186 ? -4.841 6.735 -6.644 1.00 55.81 186 ASP A CA 1
ATOM 1458 C C . ASP A 1 186 ? -6.202 6.023 -6.654 1.00 55.81 186 ASP A C 1
ATOM 1460 O O . ASP A 1 186 ? -6.873 5.937 -5.630 1.00 55.81 186 ASP A O 1
ATOM 1464 N N . ILE A 1 187 ? -6.605 5.466 -7.805 1.00 67.44 187 ILE A N 1
ATOM 1465 C CA . ILE A 1 187 ? -7.844 4.690 -7.926 1.00 67.44 187 ILE A CA 1
ATOM 1466 C C . ILE A 1 187 ? -7.799 3.546 -6.910 1.00 67.44 187 ILE A C 1
ATOM 1468 O O . ILE A 1 187 ? -7.068 2.564 -7.066 1.00 67.44 187 ILE A O 1
ATOM 1472 N N . GLY A 1 188 ? -8.593 3.699 -5.857 1.00 77.19 188 GLY A N 1
ATOM 1473 C CA . GLY A 1 188 ? -8.715 2.757 -4.759 1.00 77.19 188 GLY A CA 1
ATOM 1474 C C . GLY A 1 188 ? -8.097 3.191 -3.430 1.00 77.19 188 GLY A C 1
ATOM 1475 O O . GLY A 1 188 ? -8.620 2.764 -2.399 1.00 77.19 188 GLY A O 1
ATOM 1476 N N . ALA A 1 189 ? -7.047 4.019 -3.365 1.00 89.31 189 ALA A N 1
ATOM 1477 C CA . ALA A 1 189 ? -6.570 4.434 -2.041 1.00 89.31 189 ALA A CA 1
ATOM 1478 C C . ALA A 1 189 ? -7.560 5.413 -1.399 1.00 89.31 189 ALA A C 1
ATOM 1480 O O . ALA A 1 189 ? -8.325 6.114 -2.061 1.00 89.31 189 ALA A O 1
ATOM 1481 N N . ARG A 1 190 ? -7.598 5.397 -0.068 1.00 93.06 190 ARG A N 1
ATOM 1482 C CA . ARG A 1 190 ? -8.513 6.216 0.744 1.00 93.06 190 ARG A CA 1
ATOM 1483 C C . ARG A 1 190 ? -7.793 6.883 1.915 1.00 93.06 190 ARG A C 1
ATOM 1485 O O . ARG A 1 190 ? -8.442 7.383 2.830 1.00 93.06 190 ARG A O 1
ATOM 1492 N N . VAL A 1 191 ? -6.459 6.912 1.877 1.00 94.44 191 VAL A N 1
ATOM 1493 C CA . VAL A 1 191 ? -5.612 7.346 2.995 1.00 94.44 191 VAL A CA 1
ATOM 1494 C C . VAL A 1 191 ? -5.883 8.801 3.380 1.00 94.44 191 VAL A C 1
ATOM 1496 O O . VAL A 1 191 ? -6.163 9.065 4.545 1.00 94.44 191 VAL A O 1
ATOM 1499 N N . ALA A 1 192 ? -5.893 9.736 2.424 1.00 93.50 192 ALA A N 1
ATOM 1500 C CA . ALA A 1 192 ? -6.212 11.137 2.717 1.00 93.50 192 ALA A CA 1
ATOM 1501 C C . ALA A 1 192 ? -7.626 11.323 3.259 1.00 93.50 192 ALA A C 1
ATOM 1503 O O . ALA A 1 192 ? -7.802 11.982 4.282 1.00 93.50 192 ALA A O 1
ATOM 1504 N N . SER A 1 193 ? -8.618 10.695 2.617 1.00 94.81 193 SER A N 1
ATOM 1505 C CA . SER A 1 193 ? -9.999 10.782 3.090 1.00 94.81 193 SER A CA 1
ATOM 1506 C C . SER A 1 193 ? -10.123 10.306 4.532 1.00 94.81 193 SER A C 1
ATOM 1508 O O . SER A 1 193 ? -10.751 10.974 5.347 1.00 94.81 193 SER A O 1
ATOM 1510 N N . LEU A 1 194 ? -9.451 9.207 4.884 1.00 96.81 194 LEU A N 1
ATOM 1511 C CA . LEU A 1 194 ? -9.497 8.668 6.231 1.00 96.81 194 LEU A CA 1
ATOM 1512 C C . LEU A 1 194 ? -8.756 9.551 7.238 1.00 96.81 194 LEU A C 1
ATOM 1514 O O . LEU A 1 194 ? -9.281 9.736 8.327 1.00 96.81 194 LEU A O 1
ATOM 1518 N N . GLN A 1 195 ? -7.610 10.142 6.874 1.00 96.19 195 GLN A N 1
ATOM 1519 C CA . GLN A 1 195 ? -6.922 11.136 7.712 1.00 96.19 195 GLN A CA 1
ATOM 1520 C C . GLN A 1 195 ? -7.820 12.336 8.033 1.00 96.19 195 GLN A C 1
ATOM 1522 O O . GLN A 1 195 ? -7.905 12.752 9.188 1.00 96.19 195 GLN A O 1
ATOM 1527 N N . ASP A 1 196 ? -8.504 12.886 7.027 1.00 95.75 196 ASP A N 1
ATOM 1528 C CA . ASP A 1 196 ? -9.366 14.059 7.201 1.00 95.75 196 ASP A CA 1
ATOM 1529 C C . ASP A 1 196 ? -10.610 13.717 8.034 1.00 95.75 196 ASP A C 1
ATOM 1531 O O . ASP A 1 196 ? -11.011 14.483 8.918 1.00 95.75 196 ASP A O 1
ATOM 1535 N N . LEU A 1 197 ? -11.186 12.532 7.808 1.00 96.06 197 LEU A N 1
ATOM 1536 C CA . LEU A 1 197 ? -12.305 12.009 8.588 1.00 96.06 197 LEU A CA 1
ATOM 1537 C C . LEU A 1 197 ? -11.917 11.796 10.053 1.00 96.06 197 LEU A C 1
ATOM 1539 O O . LEU A 1 197 ? -12.636 12.261 10.933 1.00 96.06 197 LEU A O 1
ATOM 1543 N N . THR A 1 198 ? -10.781 11.155 10.339 1.00 94.75 198 THR A N 1
ATOM 1544 C CA . THR A 1 198 ? -10.318 10.939 11.721 1.00 94.75 198 THR A CA 1
ATOM 1545 C C . THR A 1 198 ? -9.931 12.247 12.399 1.00 94.75 198 THR A C 1
ATOM 1547 O O . THR A 1 198 ? -10.258 12.450 13.569 1.00 94.75 198 THR A O 1
ATOM 1550 N N . GLY A 1 199 ? -9.312 13.172 11.662 1.00 94.75 199 GLY A N 1
ATOM 1551 C CA . GLY A 1 199 ? -9.015 14.515 12.152 1.00 94.75 199 GLY A CA 1
ATOM 1552 C C . GLY A 1 199 ? -10.288 15.266 12.545 1.00 94.75 199 GLY A C 1
ATOM 1553 O O . GLY A 1 199 ? -10.354 15.855 13.618 1.00 94.75 199 GLY A O 1
ATOM 1554 N N . THR A 1 200 ? -11.341 15.169 11.734 1.00 93.38 200 THR A N 1
ATOM 1555 C CA . THR A 1 200 ? -12.638 15.804 12.016 1.00 93.38 200 THR A CA 1
ATOM 1556 C C . THR A 1 200 ? -13.378 15.123 13.173 1.00 93.38 200 THR A C 1
ATOM 1558 O O . THR A 1 200 ? -13.868 15.792 14.086 1.00 93.38 200 THR A O 1
ATOM 1561 N N . GLN A 1 201 ? -13.454 13.791 13.157 1.00 92.75 201 GLN A N 1
ATOM 1562 C CA . GLN A 1 201 ? -14.234 13.001 14.114 1.00 92.75 201 GLN A CA 1
ATOM 1563 C C . GLN A 1 201 ? -13.602 12.907 15.495 1.00 92.75 201 GLN A C 1
ATOM 1565 O O . GLN A 1 201 ? -14.334 12.789 16.468 1.00 92.75 201 GLN A O 1
ATOM 1570 N N . LEU A 1 202 ? -12.272 12.926 15.586 1.00 92.50 202 LEU A N 1
ATOM 1571 C CA . LEU A 1 202 ? -11.548 12.653 16.829 1.00 92.50 202 LEU A CA 1
ATOM 1572 C C . LEU A 1 202 ? -10.599 13.788 17.227 1.00 92.50 2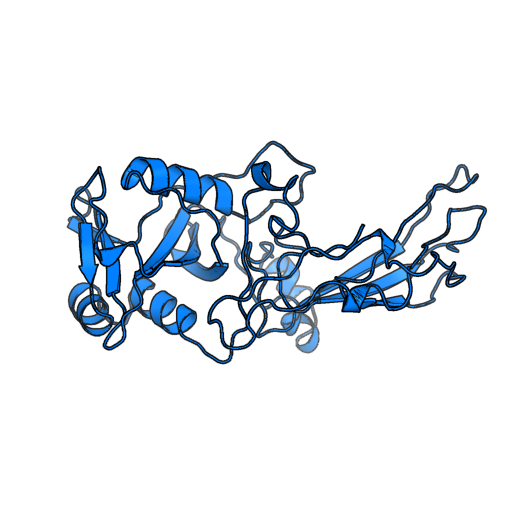02 LEU A C 1
ATOM 1574 O O . LEU A 1 202 ? -10.132 13.819 18.365 1.00 92.50 202 LEU A O 1
ATOM 1578 N N . GLY A 1 203 ? -10.295 14.720 16.318 1.00 91.81 203 GLY A N 1
ATOM 1579 C CA . GLY A 1 203 ? -9.191 15.662 16.510 1.00 91.81 203 GLY A CA 1
ATOM 1580 C C . GLY A 1 203 ? -7.820 14.984 16.458 1.00 91.81 203 GLY A C 1
ATOM 1581 O O . GLY A 1 203 ? -6.863 15.519 17.010 1.00 91.81 203 GLY A O 1
ATOM 1582 N N . LEU A 1 204 ? -7.739 13.795 15.850 1.00 91.00 204 LEU A N 1
ATOM 1583 C CA . LEU A 1 204 ? -6.531 12.980 15.802 1.00 91.00 204 LEU A CA 1
ATOM 1584 C C . LEU A 1 204 ? -5.836 13.111 14.446 1.00 91.00 204 LEU A C 1
ATOM 1586 O O . LEU A 1 204 ? -6.423 12.813 13.404 1.00 91.00 204 LEU A O 1
ATOM 1590 N N . GLU A 1 205 ? -4.561 13.488 14.473 1.00 91.94 205 GLU A N 1
ATOM 1591 C CA . GLU A 1 205 ? -3.694 13.445 13.300 1.00 91.94 205 GLU A CA 1
ATOM 1592 C C . GLU A 1 205 ? -3.104 12.038 13.137 1.00 91.94 205 GLU A C 1
ATOM 1594 O O . GLU A 1 205 ? -2.387 11.547 14.006 1.00 91.94 205 GLU A O 1
ATOM 1599 N N . VAL A 1 206 ? -3.412 11.383 12.016 1.00 94.81 206 VAL A N 1
ATOM 1600 C CA . VAL A 1 206 ? -2.935 10.029 11.701 1.00 94.81 206 VAL A CA 1
ATOM 1601 C C . VAL A 1 206 ? -1.850 10.122 10.618 1.00 94.81 206 VAL A C 1
ATOM 1603 O O . VAL A 1 206 ? -2.172 10.308 9.442 1.00 94.81 206 VAL A O 1
ATOM 1606 N N . PRO A 1 207 ? -0.553 10.003 10.958 1.00 93.50 207 PRO A N 1
ATOM 1607 C CA . PRO A 1 207 ? 0.540 10.303 10.025 1.00 93.50 207 PRO A C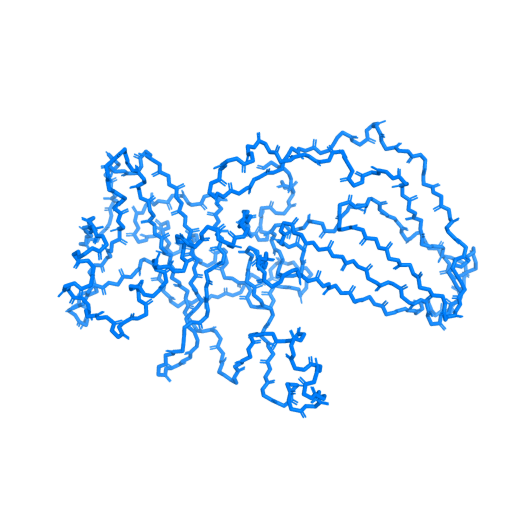A 1
ATOM 1608 C C . PRO A 1 207 ? 0.722 9.254 8.918 1.00 93.50 207 PRO A C 1
ATOM 1610 O O . PRO A 1 207 ? 1.297 9.549 7.866 1.00 93.50 207 PRO A O 1
ATOM 1613 N N . TRP A 1 208 ? 0.256 8.029 9.157 1.00 94.88 208 TRP A N 1
ATOM 1614 C CA . TRP A 1 208 ? 0.314 6.895 8.241 1.00 94.88 208 TRP A CA 1
ATOM 1615 C C . TRP A 1 208 ? -0.782 5.889 8.591 1.00 94.88 208 TRP A C 1
ATOM 1617 O O . TRP A 1 208 ? -1.313 5.894 9.697 1.00 94.88 208 TRP A O 1
ATOM 1627 N N . MET A 1 209 ? -1.081 4.983 7.668 1.00 96.50 209 MET A N 1
ATOM 1628 C CA . MET A 1 209 ? -1.954 3.836 7.923 1.00 96.50 209 MET A CA 1
ATOM 1629 C C . MET A 1 209 ? -1.555 2.651 7.048 1.00 96.50 209 MET A C 1
ATOM 1631 O O . MET A 1 209 ? -0.857 2.831 6.055 1.00 96.50 209 MET A O 1
ATOM 1635 N N . SER A 1 210 ? -1.978 1.440 7.392 1.00 97.69 210 SER A N 1
ATOM 1636 C CA . SER A 1 210 ? -1.679 0.245 6.597 1.00 97.69 210 SER A CA 1
ATOM 1637 C C . SER A 1 210 ? -2.950 -0.517 6.258 1.00 97.69 210 SER A C 1
ATOM 1639 O O . SER A 1 210 ? -3.781 -0.750 7.130 1.00 97.69 210 SER A O 1
ATOM 1641 N N . TYR A 1 211 ? -3.119 -0.885 4.992 1.00 97.19 211 TYR A N 1
ATOM 1642 C CA . TYR A 1 211 ? -4.273 -1.635 4.509 1.00 97.19 211 TYR A CA 1
ATOM 1643 C C . TYR A 1 211 ? -4.457 -2.955 5.263 1.00 97.19 211 TYR A C 1
ATOM 1645 O O . TYR A 1 211 ? -3.516 -3.739 5.399 1.00 97.19 211 TYR A O 1
ATOM 1653 N N . ILE A 1 212 ? -5.683 -3.220 5.705 1.00 97.44 212 ILE A N 1
ATOM 1654 C CA . ILE A 1 212 ? -6.079 -4.479 6.337 1.00 97.44 212 ILE A CA 1
ATOM 1655 C C . ILE A 1 212 ? -6.832 -5.328 5.324 1.00 97.44 212 ILE A C 1
ATOM 1657 O O . ILE A 1 212 ? -6.365 -6.412 4.972 1.00 97.44 212 ILE A O 1
ATOM 1661 N N . GLU A 1 213 ? -7.975 -4.828 4.861 1.00 95.81 213 GLU A N 1
ATOM 1662 C CA . GLU A 1 213 ? -8.889 -5.560 3.992 1.00 95.81 213 GLU A CA 1
ATOM 1663 C C . GLU A 1 213 ? -9.928 -4.644 3.330 1.00 95.81 213 GLU A C 1
ATOM 1665 O O . GLU A 1 213 ? -10.052 -3.462 3.660 1.00 95.81 213 GLU A O 1
ATOM 1670 N N . ASP A 1 214 ? -10.698 -5.228 2.417 1.00 95.81 214 ASP A N 1
ATOM 1671 C CA . ASP A 1 214 ? -11.862 -4.633 1.774 1.00 95.81 214 ASP A CA 1
ATOM 1672 C C . ASP A 1 214 ? -13.106 -5.431 2.195 1.00 95.81 214 ASP A C 1
ATOM 1674 O O . ASP A 1 214 ? -13.312 -6.558 1.745 1.00 95.81 214 ASP A O 1
ATOM 1678 N N . ALA A 1 215 ? -13.929 -4.855 3.073 1.00 95.44 215 ALA A N 1
ATOM 1679 C CA . ALA A 1 215 ? -15.126 -5.501 3.601 1.00 95.44 215 ALA A CA 1
ATOM 1680 C C . ALA A 1 215 ? -16.354 -5.160 2.748 1.00 95.44 215 ALA A C 1
ATOM 1682 O O . ALA A 1 215 ? -16.670 -3.987 2.528 1.00 95.44 215 ALA A O 1
ATOM 1683 N N . GLU A 1 216 ? -17.089 -6.174 2.293 1.00 94.19 216 GLU A N 1
ATOM 1684 C CA . GLU A 1 216 ? -18.323 -5.953 1.542 1.00 94.19 216 GLU A CA 1
ATOM 1685 C C . GLU A 1 216 ? -19.457 -5.468 2.458 1.00 94.19 216 GLU A C 1
ATOM 1687 O O . GLU A 1 216 ? -19.722 -6.025 3.525 1.00 94.19 216 GLU A O 1
ATOM 1692 N N . LYS A 1 217 ? -20.149 -4.413 2.023 1.00 90.62 217 LYS A N 1
ATOM 1693 C CA . LYS A 1 217 ? -21.329 -3.833 2.668 1.00 90.62 217 LYS A CA 1
ATOM 1694 C C . LYS A 1 217 ? -22.514 -3.826 1.699 1.00 90.62 217 LYS A C 1
ATOM 1696 O O . LYS A 1 217 ? -22.382 -4.122 0.504 1.00 90.62 217 LYS A O 1
ATOM 1701 N N . ALA A 1 218 ? -23.693 -3.486 2.223 1.00 87.38 218 ALA A N 1
ATOM 1702 C CA . ALA A 1 218 ? -24.911 -3.367 1.422 1.00 87.38 218 ALA A CA 1
ATOM 1703 C C . ALA A 1 218 ? -24.710 -2.393 0.246 1.00 87.38 218 ALA A C 1
ATOM 1705 O O . ALA A 1 218 ? -24.929 -2.773 -0.905 1.00 87.38 218 ALA A O 1
ATOM 1706 N N . ASP A 1 219 ? -24.172 -1.205 0.536 1.00 87.25 219 ASP A N 1
ATOM 1707 C CA . ASP A 1 219 ? -24.088 -0.088 -0.414 1.00 87.25 219 ASP A CA 1
ATOM 1708 C C . ASP A 1 219 ? -22.728 0.047 -1.120 1.00 87.25 219 ASP A C 1
ATOM 1710 O O . ASP A 1 219 ? -22.515 0.979 -1.893 1.00 87.25 219 ASP A O 1
ATOM 1714 N N . GLY A 1 220 ? -21.780 -0.861 -0.871 1.00 94.94 220 GLY A N 1
ATOM 1715 C CA . GLY A 1 220 ? -20.452 -0.781 -1.479 1.00 94.94 220 GLY A CA 1
ATOM 1716 C C . GLY A 1 220 ? -19.388 -1.591 -0.754 1.00 94.94 220 GLY A C 1
ATOM 1717 O O . GLY A 1 220 ? -19.693 -2.499 0.016 1.00 94.94 220 GLY A O 1
ATOM 1718 N N . ILE A 1 221 ? -18.131 -1.251 -1.016 1.00 96.31 221 ILE A N 1
ATOM 1719 C CA . ILE A 1 221 ? -16.965 -1.778 -0.307 1.00 96.31 221 ILE A CA 1
ATOM 1720 C C . ILE A 1 221 ? -16.503 -0.762 0.738 1.00 96.31 221 ILE A C 1
ATOM 1722 O O . ILE A 1 221 ? -16.363 0.428 0.446 1.00 96.31 221 ILE A O 1
ATOM 1726 N N . CYS A 1 222 ? -16.240 -1.256 1.946 1.00 96.75 222 CYS A N 1
ATOM 1727 C CA . CYS A 1 222 ? -15.590 -0.526 3.021 1.00 96.75 222 CYS A CA 1
ATOM 1728 C C . CYS A 1 222 ? -14.113 -0.912 3.070 1.00 96.75 222 CYS A C 1
ATOM 1730 O O . CYS A 1 222 ? -13.777 -2.024 3.482 1.00 96.75 222 CYS A O 1
ATOM 1732 N N . ARG A 1 223 ? -13.223 0.009 2.694 1.00 97.19 223 ARG A N 1
ATOM 1733 C CA . ARG A 1 223 ? -11.781 -0.221 2.817 1.00 97.19 223 ARG A CA 1
ATOM 1734 C C . ARG A 1 223 ? -11.323 0.033 4.248 1.00 97.19 223 ARG A C 1
ATOM 1736 O O . ARG A 1 223 ? -11.547 1.114 4.792 1.00 97.19 223 ARG A O 1
ATOM 1743 N N . VAL A 1 224 ? -10.672 -0.953 4.850 1.00 98.31 224 V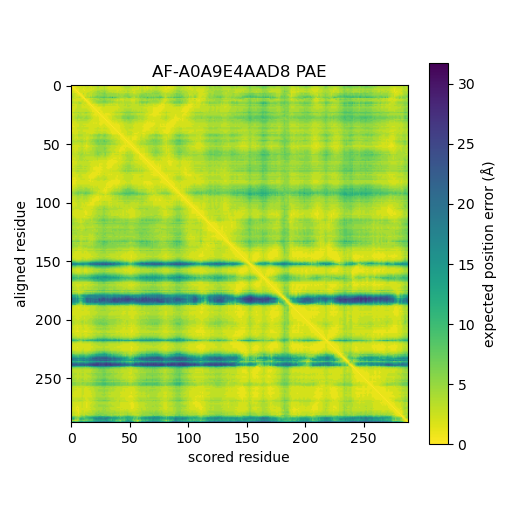AL A N 1
ATOM 1744 C CA . VAL A 1 224 ? -10.226 -0.889 6.242 1.00 98.31 224 VAL A CA 1
ATOM 1745 C C . VAL A 1 224 ? -8.711 -0.754 6.300 1.00 98.31 224 VAL A C 1
ATOM 1747 O O . VAL A 1 224 ? -7.974 -1.513 5.666 1.00 98.31 224 VAL A O 1
ATOM 1750 N N . TYR A 1 225 ? -8.244 0.205 7.090 1.00 98.62 225 TYR A N 1
ATOM 1751 C CA . TYR A 1 225 ? -6.832 0.398 7.405 1.00 98.62 225 TYR A CA 1
ATOM 1752 C C . TYR A 1 225 ? -6.594 0.234 8.901 1.00 98.62 225 TYR A C 1
ATOM 1754 O O . TYR A 1 225 ? -7.534 0.287 9.690 1.00 98.62 225 TYR A O 1
ATOM 1762 N N . GLY A 1 226 ? -5.335 0.076 9.291 1.00 98.25 226 GLY A N 1
ATOM 1763 C CA . GLY A 1 226 ? -4.896 0.085 10.677 1.00 98.25 226 GLY A CA 1
ATOM 1764 C C . GLY A 1 226 ? -3.858 1.166 10.957 1.00 98.25 226 GLY A C 1
ATOM 1765 O O . GLY A 1 226 ? -3.042 1.511 10.095 1.00 98.25 226 GLY A O 1
ATOM 1766 N N . TYR A 1 227 ? -3.899 1.677 12.180 1.00 97.75 227 TYR A N 1
ATOM 1767 C CA . TYR A 1 227 ? -2.934 2.588 12.778 1.00 97.75 227 TYR A CA 1
ATOM 1768 C C . TYR A 1 227 ? -2.677 2.147 14.220 1.00 97.75 227 TYR A C 1
ATOM 1770 O O . TYR A 1 227 ? -3.609 1.754 14.920 1.00 97.75 227 TYR A O 1
ATOM 1778 N N . SER A 1 228 ? -1.422 2.204 14.658 1.00 94.75 228 SER A N 1
ATOM 1779 C CA . SER A 1 228 ? -1.023 1.792 16.004 1.00 94.75 228 SER A CA 1
ATOM 1780 C C . SER A 1 228 ? -0.113 2.837 16.627 1.00 94.75 228 SER A C 1
ATOM 1782 O O . SER A 1 228 ? 0.898 3.208 16.029 1.00 94.75 228 SER A O 1
ATOM 1784 N N . ASP A 1 229 ? -0.449 3.261 17.844 1.00 91.31 229 ASP A N 1
ATOM 1785 C CA . ASP A 1 229 ? 0.325 4.239 18.605 1.00 91.31 229 ASP A CA 1
ATOM 1786 C C . ASP A 1 229 ? 0.069 4.072 20.112 1.00 91.31 229 ASP A C 1
ATOM 1788 O O . ASP A 1 229 ? -1.060 4.160 20.600 1.00 91.31 229 ASP A O 1
ATOM 1792 N N . THR A 1 230 ? 1.143 3.813 20.863 1.00 87.06 230 THR A N 1
ATOM 1793 C CA . THR A 1 230 ? 1.106 3.556 22.312 1.00 87.06 230 THR A CA 1
ATOM 1794 C C . THR A 1 230 ? 0.739 4.793 23.129 1.00 87.06 230 THR A C 1
ATOM 1796 O O . THR A 1 230 ? 0.326 4.669 24.282 1.00 87.06 230 THR A O 1
ATOM 1799 N N . SER A 1 231 ? 0.859 5.993 22.557 1.00 83.88 231 SER A N 1
ATOM 1800 C CA . SER A 1 231 ? 0.567 7.246 23.255 1.00 83.88 231 SER A CA 1
ATOM 1801 C C . SER A 1 231 ? -0.931 7.583 23.304 1.00 83.88 231 SER A C 1
ATOM 1803 O O . SER A 1 231 ? -1.363 8.351 24.172 1.00 83.88 231 SER A O 1
ATOM 1805 N N . LEU A 1 232 ? -1.749 6.963 22.442 1.00 83.50 232 LEU A N 1
ATOM 1806 C CA . LEU A 1 232 ? -3.163 7.315 22.265 1.00 83.50 232 LEU A CA 1
ATOM 1807 C C . LEU A 1 232 ? -4.042 6.992 23.468 1.00 83.50 232 LEU A C 1
ATOM 1809 O O . LEU A 1 232 ? -4.995 7.719 23.735 1.00 83.50 232 LEU A O 1
ATOM 1813 N N . GLY A 1 233 ? -3.718 5.946 24.232 1.00 69.62 233 GLY A N 1
ATOM 1814 C CA . GLY A 1 233 ? -4.525 5.525 25.383 1.00 69.62 233 GLY A CA 1
ATOM 1815 C C . GLY A 1 233 ? -4.639 6.576 26.495 1.00 69.62 233 GLY A C 1
ATOM 1816 O O . GLY A 1 233 ? -5.486 6.441 27.375 1.00 69.62 233 GLY A O 1
ATOM 1817 N N . SER A 1 234 ? -3.803 7.621 26.458 1.00 64.88 234 SER A N 1
ATOM 1818 C CA . SER A 1 234 ? -3.826 8.748 27.399 1.00 64.88 234 SER A CA 1
ATOM 1819 C C . SER A 1 234 ? -4.276 10.079 26.786 1.00 64.88 234 SER A C 1
ATOM 1821 O O . SER A 1 234 ? -4.416 11.063 27.514 1.00 64.88 234 SER A O 1
ATOM 1823 N N . GLN A 1 235 ? -4.517 10.131 25.472 1.00 71.50 235 GLN A N 1
ATOM 1824 C CA . GLN A 1 235 ? -4.945 11.352 24.795 1.00 71.50 235 GLN A CA 1
ATOM 1825 C C . GLN A 1 235 ? -6.456 11.560 24.910 1.00 71.50 235 GLN A C 1
ATOM 1827 O O . GLN A 1 235 ? -7.255 10.651 24.693 1.00 71.50 235 GLN A O 1
ATOM 1832 N N . GLN A 1 236 ? -6.848 12.794 25.223 1.00 72.56 236 GLN A N 1
ATOM 1833 C CA . GLN A 1 236 ? -8.245 13.202 25.203 1.00 72.56 236 GLN A CA 1
ATOM 1834 C C . GLN A 1 236 ? -8.633 13.575 23.768 1.00 72.56 236 GLN A C 1
ATOM 1836 O O . GLN A 1 236 ? -8.146 14.569 23.232 1.00 72.56 236 GLN A O 1
ATOM 1841 N N . LEU A 1 237 ? -9.502 12.773 23.151 1.00 83.62 237 LEU A N 1
ATOM 1842 C CA . LEU A 1 237 ? -10.035 13.046 21.816 1.00 83.62 237 LEU A CA 1
ATOM 1843 C C . LEU A 1 237 ? -11.179 14.057 21.912 1.00 83.62 237 LEU A C 1
ATOM 1845 O O . LEU A 1 237 ? -11.924 14.085 22.897 1.00 83.62 237 LEU A O 1
ATOM 1849 N N . ILE A 1 238 ? -11.271 14.920 20.903 1.00 72.50 238 ILE A N 1
ATOM 1850 C CA . ILE A 1 238 ? -11.954 16.216 21.011 1.00 72.50 238 ILE A CA 1
ATOM 1851 C C . ILE A 1 238 ? -13.465 16.088 20.750 1.00 72.50 238 ILE A C 1
ATOM 1853 O O . ILE A 1 238 ? -14.240 16.911 21.232 1.00 72.50 238 ILE A O 1
ATOM 1857 N N . ASN A 1 239 ? -13.895 15.040 20.036 1.00 69.31 239 ASN A N 1
ATOM 1858 C CA . ASN A 1 239 ? -15.241 14.921 19.477 1.00 69.31 239 ASN A CA 1
ATOM 1859 C C . ASN A 1 239 ? -15.827 13.500 19.638 1.00 69.31 239 ASN A C 1
ATOM 1861 O O . ASN A 1 239 ? -15.113 12.501 19.560 1.00 69.31 239 ASN A O 1
ATOM 1865 N N . GLY A 1 240 ? -17.152 13.428 19.823 1.00 65.94 240 GLY A N 1
ATOM 1866 C CA . GLY A 1 240 ? -17.941 12.190 19.768 1.00 65.94 240 GLY A CA 1
ATOM 1867 C C . GLY A 1 240 ? -18.038 11.384 21.069 1.00 65.94 240 GLY A C 1
ATOM 1868 O O . GLY A 1 240 ? -17.331 11.619 22.048 1.00 65.94 240 GLY A O 1
ATOM 1869 N N . ARG A 1 241 ? -18.954 10.407 21.069 1.00 87.75 241 ARG A N 1
ATOM 1870 C CA . ARG A 1 241 ? -18.972 9.311 22.044 1.00 87.75 241 ARG A CA 1
ATOM 1871 C C . ARG A 1 241 ? -18.033 8.227 21.525 1.00 87.75 241 ARG A C 1
ATOM 1873 O O . ARG A 1 241 ? -18.331 7.600 20.517 1.00 87.75 241 ARG A O 1
ATOM 1880 N N . TYR A 1 242 ? -16.904 8.028 22.189 1.00 92.12 242 TYR A N 1
ATOM 1881 C CA . TYR A 1 242 ? -15.941 6.976 21.867 1.00 92.12 242 TYR A CA 1
ATOM 1882 C C . TYR A 1 242 ? -15.601 6.174 23.121 1.00 92.12 242 TYR A C 1
ATOM 1884 O O . TYR A 1 242 ? -15.748 6.673 24.238 1.00 92.12 242 TYR A O 1
ATOM 1892 N N . ASP A 1 243 ? -15.136 4.944 22.936 1.00 92.81 243 ASP A N 1
ATOM 1893 C CA . ASP A 1 243 ? -14.590 4.133 24.023 1.00 92.81 243 ASP A CA 1
ATOM 1894 C C . ASP A 1 243 ? -13.493 3.195 23.491 1.00 92.81 243 ASP A C 1
ATOM 1896 O O . ASP A 1 243 ? -13.373 2.950 22.285 1.00 92.81 243 ASP A O 1
ATOM 1900 N N . TRP A 1 244 ? -12.656 2.712 24.402 1.00 93.81 244 TRP A N 1
ATOM 1901 C CA . TRP A 1 244 ? -11.541 1.819 24.128 1.00 93.81 244 TRP A CA 1
ATOM 1902 C C . TRP A 1 244 ? -11.908 0.391 24.516 1.00 93.81 244 TRP A C 1
ATOM 1904 O O . TRP A 1 244 ? -12.056 0.052 25.691 1.00 93.81 244 TRP A O 1
ATOM 1914 N N . PHE A 1 245 ? -11.987 -0.473 23.516 1.00 95.56 245 PHE A N 1
ATOM 1915 C CA . PHE A 1 245 ? -12.437 -1.846 23.661 1.00 95.56 245 PHE A CA 1
ATOM 1916 C C . PHE A 1 245 ? -11.257 -2.805 23.640 1.00 95.56 245 PHE A C 1
ATOM 1918 O O . PHE A 1 245 ? -10.344 -2.671 22.832 1.00 95.56 245 PHE A O 1
ATOM 1925 N N . THR A 1 246 ? -11.291 -3.818 24.496 1.00 95.88 246 THR A N 1
ATOM 1926 C CA . THR A 1 246 ? -10.439 -4.996 24.325 1.00 95.88 246 THR A CA 1
ATOM 1927 C C . THR A 1 246 ? -10.969 -5.858 23.182 1.00 95.88 246 THR A C 1
ATOM 1929 O O . THR A 1 246 ? -12.141 -5.745 22.812 1.00 95.88 246 THR A O 1
ATOM 1932 N N . LYS A 1 247 ? -10.146 -6.758 22.632 1.00 95.12 247 LYS A N 1
ATOM 1933 C CA . LYS A 1 247 ? -10.567 -7.624 21.515 1.00 95.12 247 LYS A CA 1
ATOM 1934 C C . LYS A 1 247 ? -11.807 -8.448 21.868 1.00 95.12 247 LYS A C 1
ATOM 1936 O O . LYS A 1 247 ? -12.739 -8.553 21.070 1.00 95.12 247 LYS A O 1
ATOM 1941 N N . ASP A 1 248 ? -11.841 -8.984 23.084 1.00 95.56 248 ASP A N 1
ATOM 1942 C CA . ASP A 1 248 ? -12.980 -9.756 23.576 1.00 95.56 248 ASP A CA 1
ATOM 1943 C C . ASP A 1 248 ? -14.223 -8.887 23.765 1.00 95.56 248 ASP A C 1
ATOM 1945 O O . ASP A 1 248 ? -15.334 -9.321 23.456 1.00 95.56 248 ASP A O 1
ATOM 1949 N N . ARG A 1 249 ? -14.060 -7.634 24.207 1.00 96.50 249 ARG A N 1
ATOM 1950 C CA . ARG A 1 249 ? -15.191 -6.714 24.337 1.00 96.50 249 ARG A CA 1
ATOM 1951 C C . ARG A 1 249 ? -15.761 -6.312 22.977 1.00 96.50 249 ARG A C 1
ATOM 1953 O O . ARG A 1 249 ? -16.982 -6.256 22.859 1.00 96.50 249 ARG A O 1
ATOM 1960 N N . VAL A 1 250 ? -14.918 -6.088 21.962 1.00 97.06 250 VAL A N 1
ATOM 1961 C CA . VAL A 1 250 ? -15.380 -5.827 20.584 1.00 97.06 250 VAL A CA 1
ATOM 1962 C C . VAL A 1 250 ? -16.285 -6.967 20.110 1.00 97.06 250 VAL A C 1
ATOM 1964 O O . VAL A 1 250 ? -17.410 -6.717 19.686 1.00 97.06 250 VAL A O 1
ATOM 1967 N N . ARG A 1 251 ? -15.847 -8.223 20.267 1.00 96.06 251 ARG A N 1
ATOM 1968 C CA . ARG A 1 251 ? -16.644 -9.406 19.895 1.00 96.06 251 ARG A CA 1
ATOM 1969 C C . ARG A 1 251 ? -17.952 -9.516 20.668 1.00 96.06 251 ARG A C 1
ATOM 1971 O O . ARG A 1 251 ? -18.980 -9.833 20.087 1.00 96.06 251 ARG A O 1
ATOM 1978 N N . GLN A 1 252 ? -17.941 -9.233 21.970 1.00 95.94 252 GLN A N 1
ATOM 1979 C CA . GLN A 1 252 ? -19.159 -9.273 22.786 1.00 95.94 252 GLN A CA 1
ATOM 1980 C C . GLN A 1 252 ? -20.204 -8.241 22.354 1.00 95.94 252 GLN A C 1
ATOM 1982 O O . GLN A 1 252 ? -21.397 -8.499 22.485 1.00 95.94 252 GLN A O 1
ATOM 1987 N N . VAL A 1 253 ? -19.762 -7.060 21.915 1.00 95.31 253 VAL A N 1
ATOM 1988 C CA . VAL A 1 253 ? -20.654 -5.945 21.573 1.00 95.31 253 VAL A CA 1
ATOM 1989 C C . VAL A 1 253 ? -21.148 -6.034 20.131 1.00 95.31 253 VAL A C 1
ATOM 1991 O O . VAL A 1 253 ? -22.306 -5.715 19.882 1.00 95.31 253 VAL A O 1
ATOM 1994 N N . LEU A 1 254 ? -20.301 -6.476 19.199 1.00 95.31 254 LEU A N 1
ATOM 1995 C CA . LEU A 1 254 ? -20.615 -6.500 17.765 1.00 95.31 254 LEU A CA 1
ATOM 1996 C C . LEU A 1 254 ? -20.993 -7.891 17.234 1.00 95.31 254 LEU A C 1
ATOM 1998 O O . LEU A 1 254 ? -21.644 -7.991 16.199 1.00 95.31 254 LEU A O 1
ATOM 2002 N N . GLY A 1 255 ? -20.624 -8.957 17.947 1.00 94.88 255 GLY A N 1
ATOM 2003 C CA . GLY A 1 255 ? -20.721 -10.337 17.470 1.00 94.88 255 GLY A CA 1
ATOM 2004 C C . GLY A 1 255 ? -19.559 -10.726 16.552 1.00 94.88 255 GLY A C 1
ATOM 2005 O O . GLY A 1 255 ? -18.884 -9.870 15.990 1.00 94.88 255 GLY A O 1
ATOM 2006 N N . ASP A 1 256 ? -19.315 -12.030 16.399 1.00 92.69 256 ASP A N 1
ATOM 2007 C CA . ASP A 1 256 ? -18.186 -12.551 15.607 1.00 92.69 256 ASP A CA 1
ATOM 2008 C C . ASP A 1 256 ? -18.372 -12.410 14.084 1.00 92.69 256 ASP A C 1
ATOM 2010 O O . ASP A 1 256 ? -17.388 -12.456 13.349 1.00 92.69 256 ASP A O 1
ATOM 2014 N N . ASP A 1 257 ? -19.612 -12.222 13.620 1.00 92.50 257 ASP A N 1
ATOM 2015 C CA . ASP A 1 257 ? -19.946 -12.064 12.196 1.00 92.50 257 ASP A CA 1
ATOM 2016 C C . ASP A 1 257 ? -19.755 -10.621 11.688 1.00 92.50 257 ASP A C 1
ATOM 2018 O O . ASP A 1 257 ? -19.852 -10.365 10.485 1.00 92.50 257 ASP A O 1
ATOM 2022 N N . ASP A 1 258 ? -19.502 -9.658 12.583 1.00 95.44 258 ASP A N 1
ATOM 2023 C CA . ASP A 1 258 ? -19.205 -8.285 12.180 1.00 95.44 258 ASP A CA 1
ATOM 2024 C C . ASP A 1 258 ? -17.776 -8.182 11.610 1.00 95.44 258 ASP A C 1
ATOM 2026 O O . ASP A 1 258 ? -16.837 -8.866 12.028 1.00 95.44 258 ASP A O 1
ATOM 2030 N N . TYR A 1 259 ? -17.597 -7.298 10.630 1.00 96.19 259 TYR A N 1
ATOM 2031 C CA . TYR A 1 259 ? -16.316 -7.102 9.956 1.00 96.19 259 TYR A CA 1
ATOM 2032 C C . TYR A 1 259 ? -15.225 -6.519 10.872 1.00 96.19 259 TYR A C 1
ATOM 2034 O O . TYR A 1 259 ? -14.045 -6.740 10.614 1.00 96.19 259 TYR A O 1
ATOM 2042 N N . ILE A 1 260 ? -15.578 -5.796 11.945 1.00 97.94 260 ILE A N 1
ATOM 2043 C CA . ILE A 1 260 ? -14.597 -5.155 12.836 1.00 97.94 260 ILE A CA 1
ATOM 2044 C C . ILE A 1 260 ? -13.753 -6.196 13.597 1.00 97.94 260 ILE A C 1
ATOM 2046 O O . ILE A 1 260 ? -12.523 -6.108 13.540 1.00 97.94 260 ILE A O 1
ATOM 2050 N N . PRO A 1 261 ? -14.336 -7.206 14.282 1.00 97.69 261 PRO A N 1
ATOM 2051 C CA . PRO A 1 261 ? -13.563 -8.309 14.849 1.00 97.69 261 PRO A CA 1
ATOM 2052 C C . PRO A 1 261 ? -12.647 -9.010 13.840 1.00 97.69 261 PRO A C 1
ATOM 2054 O O . PRO A 1 261 ? -11.527 -9.388 14.201 1.00 97.69 261 PRO A O 1
ATOM 2057 N N . HIS A 1 262 ? -13.104 -9.183 12.594 1.00 97.12 262 HIS A N 1
ATOM 2058 C CA . HIS A 1 262 ? -12.302 -9.790 11.534 1.00 97.12 262 HIS A CA 1
ATOM 2059 C C . HIS A 1 262 ? -11.117 -8.898 11.141 1.00 97.12 262 HIS A C 1
ATOM 2061 O O . HIS A 1 262 ? -9.981 -9.372 11.147 1.00 97.12 262 HIS A O 1
ATOM 2067 N N . ALA A 1 263 ? -11.345 -7.599 10.949 1.00 98.12 263 ALA A N 1
ATOM 2068 C CA . ALA A 1 263 ? -10.297 -6.627 10.657 1.00 98.12 263 ALA A CA 1
ATOM 2069 C C . ALA A 1 263 ? -9.253 -6.546 11.772 1.00 98.12 263 ALA A C 1
ATOM 2071 O O . ALA A 1 263 ? -8.055 -6.554 11.498 1.00 98.12 263 ALA A O 1
ATOM 2072 N N . ILE A 1 264 ? -9.681 -6.556 13.038 1.00 97.94 264 ILE A N 1
ATOM 2073 C CA . ILE A 1 264 ? -8.773 -6.617 14.191 1.00 97.94 264 ILE A CA 1
ATOM 2074 C C . ILE A 1 264 ? -7.994 -7.937 14.202 1.00 97.94 264 ILE A C 1
ATOM 2076 O O . ILE A 1 264 ? -6.804 -7.957 14.506 1.00 97.94 264 ILE A O 1
ATOM 2080 N N . HIS A 1 265 ? -8.627 -9.065 13.873 1.00 96.81 265 HIS A N 1
ATOM 2081 C CA . HIS A 1 265 ? -7.907 -10.332 13.773 1.00 96.81 265 HIS A CA 1
ATOM 2082 C C . HIS A 1 265 ? -6.848 -10.304 12.666 1.00 96.81 265 HIS A C 1
ATOM 2084 O O . HIS A 1 265 ? -5.719 -10.725 12.915 1.00 96.81 265 HIS A O 1
ATOM 2090 N N . THR A 1 266 ? -7.198 -9.790 11.488 1.00 96.69 266 THR A N 1
ATOM 2091 C CA . THR A 1 266 ? -6.300 -9.653 10.339 1.00 96.69 266 THR A CA 1
ATOM 2092 C C . THR A 1 266 ? -5.173 -8.666 10.618 1.00 96.69 266 THR A C 1
ATOM 2094 O O . THR A 1 266 ? -4.040 -8.914 10.205 1.00 96.69 266 THR A O 1
ATOM 2097 N N . TRP A 1 267 ? -5.449 -7.573 11.335 1.00 97.44 267 TRP A N 1
ATOM 2098 C CA . TRP A 1 267 ? -4.442 -6.610 11.779 1.00 97.44 267 TRP A CA 1
ATOM 2099 C C . TRP A 1 267 ? -3.296 -7.311 12.506 1.00 97.44 267 TRP A C 1
ATOM 2101 O O . TRP A 1 267 ? -2.157 -7.126 12.110 1.00 97.44 267 TRP A O 1
ATOM 2111 N N . HIS A 1 268 ? -3.626 -8.212 13.435 1.00 95.38 268 HIS A N 1
ATOM 2112 C CA . HIS A 1 268 ? -2.704 -8.966 14.299 1.00 95.38 268 HIS A CA 1
ATOM 2113 C C . HIS A 1 268 ? -2.066 -10.217 13.685 1.00 95.38 268 HIS A C 1
ATOM 2115 O O . HIS A 1 268 ? -1.461 -11.024 14.391 1.00 95.38 268 HIS A O 1
ATOM 2121 N N . ARG A 1 269 ? -2.236 -10.453 12.385 1.00 95.94 269 ARG A N 1
ATOM 2122 C CA . ARG A 1 269 ? -1.618 -11.609 11.732 1.00 95.94 269 ARG A CA 1
ATOM 2123 C C . ARG A 1 269 ? -0.118 -11.391 11.549 1.00 95.94 269 ARG A C 1
ATOM 2125 O O . ARG A 1 269 ? 0.290 -10.656 10.657 1.00 95.94 269 ARG A O 1
ATOM 2132 N N . GLU A 1 270 ? 0.681 -12.116 12.329 1.00 93.94 270 GLU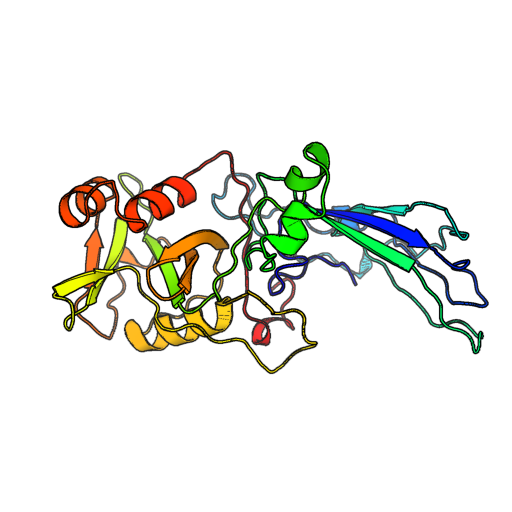 A N 1
ATOM 2133 C CA . GLU A 1 270 ? 2.153 -12.099 12.262 1.00 93.94 270 GLU A CA 1
ATOM 2134 C C . GLU A 1 270 ? 2.709 -12.562 10.909 1.00 93.94 270 GLU A C 1
ATOM 2136 O O . GLU A 1 270 ? 3.825 -12.214 10.533 1.00 93.94 270 GLU A O 1
ATOM 2141 N N . ASP A 1 271 ? 1.941 -13.344 10.146 1.00 95.12 271 ASP A N 1
ATOM 2142 C CA . ASP A 1 271 ? 2.373 -13.805 8.832 1.00 95.12 271 ASP A CA 1
ATOM 2143 C C . ASP A 1 271 ? 2.264 -12.723 7.743 1.00 95.12 271 ASP A C 1
ATOM 2145 O O . ASP A 1 271 ? 2.813 -12.913 6.655 1.00 95.12 271 ASP A O 1
ATOM 2149 N N . ILE A 1 272 ? 1.602 -11.590 8.029 1.00 95.88 272 ILE A N 1
ATOM 2150 C CA . ILE A 1 272 ? 1.431 -10.458 7.112 1.00 95.88 272 ILE A CA 1
ATOM 2151 C C . ILE A 1 272 ? 2.458 -9.357 7.412 1.00 95.88 272 ILE A C 1
ATOM 2153 O O . ILE A 1 272 ? 2.434 -8.714 8.454 1.00 95.88 272 ILE A O 1
ATOM 2157 N N . ILE A 1 273 ? 3.299 -9.057 6.426 1.00 95.94 273 ILE A N 1
ATOM 2158 C CA . ILE A 1 273 ? 4.271 -7.965 6.441 1.00 95.94 273 ILE A CA 1
ATOM 2159 C C . ILE A 1 273 ? 3.573 -6.661 6.050 1.00 95.94 273 ILE A C 1
ATOM 2161 O O . ILE A 1 273 ? 3.113 -6.495 4.915 1.00 95.94 273 ILE A O 1
ATOM 2165 N N . ARG A 1 274 ? 3.537 -5.706 6.978 1.00 96.12 274 ARG A N 1
ATOM 2166 C CA . ARG A 1 274 ? 2.853 -4.420 6.811 1.00 96.12 274 ARG A CA 1
ATOM 2167 C C . ARG A 1 274 ? 3.853 -3.280 6.696 1.00 96.12 274 ARG A C 1
ATOM 2169 O O . ARG A 1 274 ? 4.842 -3.240 7.418 1.00 96.12 274 ARG A O 1
ATOM 2176 N N . GLY A 1 275 ? 3.573 -2.346 5.793 1.00 95.50 275 GLY A N 1
ATOM 2177 C CA . GLY A 1 275 ? 4.292 -1.079 5.684 1.00 95.50 275 GLY A CA 1
ATOM 2178 C C . GLY A 1 275 ? 3.392 0.108 6.012 1.00 95.50 275 GLY A C 1
ATOM 2179 O O . GLY A 1 275 ? 2.202 -0.046 6.301 1.00 95.50 275 GLY A O 1
ATOM 2180 N N . LYS A 1 276 ? 3.958 1.310 5.922 1.00 95.00 276 LYS A N 1
ATOM 2181 C CA . LYS A 1 276 ? 3.240 2.571 6.135 1.00 95.00 276 LYS A CA 1
ATOM 2182 C C . LYS A 1 276 ? 2.750 3.158 4.812 1.00 95.00 276 LYS A C 1
ATOM 2184 O O . LYS A 1 276 ? 3.548 3.537 3.957 1.00 95.00 276 LYS A O 1
ATOM 2189 N N . GLY A 1 277 ? 1.436 3.261 4.661 1.00 93.94 277 GLY A N 1
ATOM 2190 C CA . GLY A 1 277 ? 0.760 4.011 3.609 1.00 93.94 277 GLY A CA 1
ATOM 2191 C C . GLY A 1 277 ? 0.576 5.476 4.005 1.00 93.94 277 GLY A C 1
ATOM 2192 O O . GLY A 1 277 ? 0.345 5.780 5.176 1.00 93.94 277 GLY A O 1
ATOM 2193 N N . LYS A 1 278 ? 0.694 6.384 3.035 1.00 92.94 278 LYS A N 1
ATOM 2194 C CA . LYS A 1 278 ? 0.569 7.841 3.223 1.00 92.94 278 LYS A CA 1
ATOM 2195 C C . LYS A 1 278 ? -0.356 8.450 2.169 1.00 92.94 278 LYS A C 1
ATOM 2197 O O . LYS A 1 278 ? -0.580 7.838 1.133 1.00 92.94 278 LYS A O 1
ATOM 2202 N N . ALA A 1 279 ? -0.896 9.633 2.427 1.00 91.19 279 ALA A N 1
ATOM 2203 C CA . ALA A 1 279 ? -1.689 10.373 1.449 1.00 91.19 279 ALA A CA 1
ATOM 2204 C C . ALA A 1 279 ? -0.819 10.893 0.289 1.00 91.19 279 ALA A C 1
ATOM 2206 O O . ALA A 1 279 ? 0.386 11.115 0.455 1.00 91.19 279 ALA A O 1
ATOM 2207 N N . CYS A 1 280 ? -1.416 11.151 -0.877 1.00 88.31 280 CYS A N 1
ATOM 2208 C CA . CYS A 1 280 ? -0.710 11.702 -2.037 1.00 88.31 280 CYS A CA 1
ATOM 2209 C C . CYS A 1 280 ? -0.122 13.087 -1.747 1.00 88.31 280 CYS A C 1
ATOM 2211 O O . CYS A 1 280 ? 1.020 13.360 -2.141 1.00 88.31 280 CYS A O 1
ATOM 2213 N N . ARG A 1 281 ? -0.824 13.932 -0.979 1.00 87.06 281 ARG A N 1
ATOM 2214 C CA . ARG A 1 281 ? -0.285 15.211 -0.475 1.00 87.06 281 ARG A CA 1
ATOM 2215 C C . ARG A 1 281 ? 1.020 15.079 0.330 1.00 87.06 281 ARG A C 1
ATOM 2217 O O . ARG A 1 281 ? 1.792 16.032 0.386 1.00 87.06 281 ARG A O 1
ATOM 2224 N N . GLN A 1 282 ? 1.324 13.895 0.874 1.00 87.81 282 GLN A N 1
ATOM 2225 C CA . GLN A 1 282 ? 2.569 13.586 1.600 1.00 87.81 282 GLN A CA 1
ATOM 2226 C C . GLN A 1 282 ? 3.675 13.007 0.682 1.00 87.81 282 GLN A C 1
ATOM 2228 O O . GLN A 1 282 ? 4.738 12.606 1.145 1.00 87.81 282 GLN A O 1
ATOM 2233 N N . SER A 1 283 ? 3.470 12.959 -0.640 1.00 84.06 283 SER A N 1
ATOM 2234 C CA . SER A 1 283 ? 4.388 12.305 -1.595 1.00 84.06 283 SER A CA 1
ATOM 2235 C C . SER A 1 283 ? 5.786 12.925 -1.702 1.00 84.06 283 SER A C 1
ATOM 2237 O O . SER A 1 283 ? 6.730 12.244 -2.109 1.00 84.06 283 SER A O 1
ATOM 2239 N N . LYS A 1 284 ? 5.946 14.207 -1.346 1.00 78.12 284 LYS A N 1
ATOM 2240 C CA . LYS A 1 284 ? 7.260 14.881 -1.334 1.00 78.12 284 LYS A CA 1
ATOM 2241 C C . LYS A 1 284 ? 8.188 14.334 -0.246 1.00 78.12 284 LYS A C 1
ATOM 2243 O O . LYS A 1 284 ? 9.402 14.466 -0.360 1.00 78.12 284 LYS A O 1
ATOM 2248 N N . GLU A 1 285 ? 7.611 13.665 0.740 1.00 70.62 285 GLU A N 1
ATOM 2249 C CA . GLU A 1 285 ? 8.263 13.048 1.888 1.00 70.62 285 GLU A CA 1
ATOM 2250 C C . GLU A 1 285 ? 8.294 11.529 1.672 1.00 70.62 285 GLU A C 1
ATOM 2252 O O . GLU A 1 285 ? 7.733 10.726 2.415 1.00 70.62 285 GLU A O 1
ATOM 2257 N N . GLN A 1 286 ? 8.907 11.089 0.566 1.00 64.62 286 GLN A N 1
ATOM 2258 C CA . GLN A 1 286 ? 8.856 9.675 0.175 1.00 64.62 286 GLN A CA 1
ATOM 2259 C C . GLN A 1 286 ? 9.409 8.738 1.253 1.00 64.62 286 GLN A C 1
ATOM 2261 O O . GLN A 1 286 ? 8.879 7.639 1.422 1.00 64.62 286 GLN A O 1
ATOM 2266 N N . PHE A 1 287 ? 10.427 9.205 1.978 1.00 69.75 287 PHE A N 1
ATOM 2267 C CA . PHE A 1 287 ? 11.130 8.483 3.038 1.00 69.75 287 PHE A CA 1
ATOM 2268 C C . PHE A 1 287 ? 11.136 9.216 4.389 1.00 69.75 287 PHE A C 1
ATOM 2270 O O . PHE A 1 287 ? 11.739 8.706 5.325 1.00 69.75 287 PHE A O 1
ATOM 2277 N N . ASP A 1 288 ? 10.490 10.381 4.488 1.00 59.06 288 ASP A N 1
ATOM 2278 C CA . ASP A 1 288 ? 10.255 11.076 5.764 1.00 59.06 288 ASP A CA 1
ATOM 2279 C C . ASP A 1 288 ? 8.842 10.698 6.225 1.00 59.06 288 ASP A C 1
ATOM 2281 O O . ASP A 1 288 ? 8.611 10.092 7.290 1.00 59.06 288 ASP A O 1
#

pLDDT: mean 91.52, std 8.35, range [49.84, 98.62]